Protein AF-0000000080310221 (afdb_homodimer)

Secondary structure (DSSP, 8-state):
----TT-PPPEEEEEETTEEEEEEEEEE--TT---HHHHHHHHHHHHHSSSEEEEE-TTS-EEEEEEEESTT--HHHHHHHHHHHHHHHHHHHHHHHHHH-/----TT----EEEEEETTEEEEEEEEEE--TT---HHHHHHHHHHHHHSSSEEEEE-TTS-EEEEEEEESTT--HHHHHHHHHHHHHHHHHHHHHHHHHH-

Organism: NCBI:txid927083

Solvent-accessible surface area (backbone atoms only — not comparable to full-atom values): 11166 Å² total; per-residue (Å²): 127,75,69,50,92,85,48,77,78,48,72,49,73,46,76,59,90,65,29,40,38,41,29,31,64,68,64,42,86,46,69,50,69,71,52,53,69,55,40,50,50,44,24,41,49,25,59,75,38,79,54,36,37,52,20,28,49,97,61,36,21,33,30,40,36,36,52,40,63,48,89,60,58,48,72,67,58,50,50,50,52,52,51,50,49,52,50,51,50,55,53,52,50,51,52,53,54,61,71,74,104,127,78,72,50,90,85,48,80,80,48,75,49,72,46,77,59,92,64,28,41,36,41,28,30,65,68,62,41,87,45,69,48,69,72,52,52,70,54,39,51,50,44,26,39,49,25,57,74,38,80,54,36,38,51,19,30,49,98,62,36,21,35,31,39,36,35,51,40,63,48,90,60,59,48,70,67,59,50,51,50,52,52,51,50,50,52,51,52,49,55,53,52,51,50,53,54,55,60,72,75,103

Structure (mmCIF, N/CA/C/O backbone):
data_AF-0000000080310221-model_v1
#
loop_
_entity.id
_entity.type
_entity.pdbx_description
1 polymer 'Uncharacterized protein'
#
loop_
_atom_site.group_PDB
_atom_site.id
_atom_site.type_symbol
_atom_site.label_atom_id
_atom_site.label_alt_id
_atom_site.label_comp_id
_atom_site.label_asym_id
_atom_site.label_entity_id
_atom_site.label_seq_id
_atom_site.pdbx_PDB_ins_code
_atom_site.Cartn_x
_atom_site.Cartn_y
_atom_site.Cartn_z
_atom_site.occupancy
_atom_site.B_iso_or_equiv
_atom_site.auth_seq_id
_atom_site.auth_comp_id
_atom_site.auth_asym_id
_atom_site.auth_atom_id
_atom_site.pdbx_PDB_model_num
ATOM 1 N N . MET A 1 1 ? -25.922 -8.727 2.387 1 29.56 1 MET A N 1
ATOM 2 C CA . MET A 1 1 ? -25.391 -7.391 2.65 1 29.56 1 MET A CA 1
ATOM 3 C C . MET A 1 1 ? -24.969 -7.25 4.109 1 29.56 1 MET A C 1
ATOM 5 O O . MET A 1 1 ? -25.75 -7.543 5.016 1 29.56 1 MET A O 1
ATOM 9 N N . HIS A 1 2 ? -23.781 -7.703 4.484 1 39.38 2 HIS A N 1
ATOM 10 C CA . HIS A 1 2 ? -23.328 -7.809 5.867 1 39.38 2 HIS A CA 1
ATOM 11 C C . HIS A 1 2 ? -23.594 -6.523 6.637 1 39.38 2 HIS A C 1
ATOM 13 O O . HIS A 1 2 ? -23.047 -5.469 6.309 1 39.38 2 HIS A O 1
ATOM 19 N N . ASP A 1 3 ? -24.75 -6.312 7.102 1 39.47 3 ASP A N 1
ATOM 20 C CA . ASP A 1 3 ? -25.266 -5.176 7.852 1 39.47 3 ASP A CA 1
ATOM 21 C C . ASP A 1 3 ? -24.438 -4.918 9.102 1 39.47 3 ASP A C 1
ATOM 23 O O . ASP A 1 3 ? -24.875 -4.234 10.023 1 39.47 3 ASP A O 1
ATOM 27 N N . THR A 1 4 ? -23.109 -5.039 9.227 1 48.59 4 THR A N 1
ATOM 28 C CA . THR A 1 4 ? -22.484 -4.867 10.539 1 48.59 4 THR A CA 1
ATOM 29 C C . THR A 1 4 ? -22.75 -3.465 11.078 1 48.59 4 THR A C 1
ATOM 31 O O . THR A 1 4 ? -23 -2.533 10.305 1 48.59 4 THR A O 1
ATOM 34 N N . SER A 1 5 ? -23.391 -3.273 12.219 1 52.66 5 SER A N 1
ATOM 35 C CA . SER A 1 5 ? -23.531 -2 12.922 1 52.66 5 SER A CA 1
ATOM 36 C C . SER A 1 5 ? -22.375 -1.06 12.57 1 52.66 5 SER A C 1
ATOM 38 O O . SER A 1 5 ? -22.391 0.112 12.953 1 52.66 5 SER A O 1
ATOM 40 N N . GLU A 1 6 ? -21.328 -1.511 12.102 1 59.38 6 GLU A N 1
ATOM 41 C CA . GLU A 1 6 ? -20.156 -0.73 11.719 1 59.38 6 GLU A CA 1
ATOM 42 C C . GLU A 1 6 ? -20.391 0.029 10.422 1 59.38 6 GLU A C 1
ATOM 44 O O . GLU A 1 6 ? -19.594 0.88 10.031 1 59.38 6 GLU A O 1
ATOM 49 N N . GLY A 1 7 ? -21.625 0.038 10.039 1 67.62 7 GLY A N 1
ATOM 50 C CA . GLY A 1 7 ? -22.016 0.595 8.758 1 67.62 7 GLY A CA 1
ATOM 51 C C . GLY A 1 7 ? -21.672 -0.302 7.582 1 67.62 7 GLY A C 1
ATOM 52 O O . GLY A 1 7 ? -20.969 -1.308 7.746 1 67.62 7 GLY A O 1
ATOM 53 N N . GLU A 1 8 ? -22.188 -0.111 6.559 1 83.5 8 GLU A N 1
ATOM 54 C CA . GLU A 1 8 ? -22.031 -0.955 5.379 1 83.5 8 GLU A CA 1
ATOM 55 C C . GLU A 1 8 ? -20.641 -0.784 4.754 1 83.5 8 GLU A C 1
ATOM 57 O O . GLU A 1 8 ? -20.172 0.341 4.594 1 83.5 8 GLU A O 1
ATOM 62 N N . LEU A 1 9 ? -19.891 -1.932 4.785 1 88.62 9 LEU A N 1
ATOM 63 C CA . LEU A 1 9 ? -18.688 -1.958 3.971 1 88.62 9 LEU A CA 1
ATOM 64 C C . LEU A 1 9 ? -19 -2.441 2.559 1 88.62 9 LEU A C 1
ATOM 66 O O . LEU A 1 9 ? -19.641 -3.48 2.379 1 88.62 9 LEU A O 1
ATOM 70 N N . VAL A 1 10 ? -18.688 -1.588 1.626 1 93.5 10 VAL A N 1
ATOM 71 C CA . VAL A 1 10 ? -18.859 -1.983 0.231 1 93.5 10 VAL A CA 1
ATOM 72 C C . VAL A 1 10 ? -17.5 -2.309 -0.379 1 93.5 10 VAL A C 1
ATOM 74 O O . VAL A 1 10 ? -16.562 -1.51 -0.287 1 93.5 10 VAL A O 1
ATOM 77 N N . VAL A 1 11 ? -17.469 -3.537 -0.853 1 97.12 11 VAL A N 1
ATOM 78 C CA . VAL A 1 11 ? -16.25 -3.953 -1.547 1 97.12 11 VAL A CA 1
ATOM 79 C C . VAL A 1 11 ? -16.5 -3.975 -3.053 1 97.12 11 VAL A C 1
ATOM 81 O O . VAL A 1 11 ? -17.391 -4.676 -3.531 1 97.12 11 VAL A O 1
ATOM 84 N N . PHE A 1 12 ? -15.742 -3.209 -3.775 1 97.44 12 PHE A N 1
ATOM 85 C CA . PHE A 1 12 ? -15.773 -3.199 -5.234 1 97.44 12 PHE A CA 1
ATOM 86 C C . PHE A 1 12 ? -14.641 -4.047 -5.805 1 97.44 12 PHE A C 1
ATOM 88 O O . PHE A 1 12 ? -13.477 -3.867 -5.434 1 97.44 12 PHE A O 1
ATOM 95 N N . VAL A 1 13 ? -15.008 -5.047 -6.59 1 97.5 13 VAL A N 1
ATOM 96 C CA . VAL A 1 13 ? -14.016 -5.91 -7.227 1 97.5 13 VAL A CA 1
ATOM 97 C C . VAL A 1 13 ? -14.023 -5.684 -8.734 1 97.5 13 VAL A C 1
ATOM 99 O O . VAL A 1 13 ? -15.094 -5.664 -9.359 1 97.5 13 VAL A O 1
ATOM 102 N N . ARG A 1 14 ? -12.844 -5.516 -9.234 1 96.69 14 ARG A N 1
ATOM 103 C CA . ARG A 1 14 ? -12.758 -5.348 -10.68 1 96.69 14 ARG A CA 1
ATOM 104 C C . ARG A 1 14 ? -11.516 -6.035 -11.242 1 96.69 14 ARG A C 1
ATOM 106 O O . ARG A 1 14 ? -10.547 -6.273 -10.508 1 96.69 14 ARG A O 1
ATOM 113 N N . LEU A 1 15 ? -11.664 -6.426 -12.469 1 94.25 15 LEU A N 1
ATOM 114 C CA . LEU A 1 15 ? -10.516 -6.883 -13.25 1 94.25 15 LEU A CA 1
ATOM 115 C C . LEU A 1 15 ? -10.055 -5.805 -14.227 1 94.25 15 LEU A C 1
ATOM 117 O O . LEU A 1 15 ? -10.867 -5.258 -14.977 1 94.25 15 LEU A O 1
ATOM 121 N N . ASP A 1 16 ? -8.789 -5.414 -14.047 1 93.44 16 ASP A N 1
ATOM 122 C CA . ASP A 1 16 ? -8.188 -4.438 -14.953 1 93.44 16 ASP A CA 1
ATOM 123 C C . ASP A 1 16 ? -6.922 -4.996 -15.594 1 93.44 16 ASP A C 1
ATOM 125 O O . ASP A 1 16 ? -5.836 -4.898 -15.016 1 93.44 16 ASP A O 1
ATOM 129 N N . GLN A 1 17 ? -7.062 -5.477 -16.875 1 90.88 17 GLN A N 1
ATOM 130 C CA . GLN A 1 17 ? -5.961 -6.129 -17.578 1 90.88 17 GLN A CA 1
ATOM 131 C C . GLN A 1 17 ? -5.406 -7.293 -16.75 1 90.88 17 GLN A C 1
ATOM 133 O O . GLN A 1 17 ? -6.121 -8.25 -16.469 1 90.88 17 GLN A O 1
ATOM 138 N N . ASN A 1 18 ? -4.23 -7.289 -16.219 1 90.62 18 ASN A N 1
ATOM 139 C CA . ASN A 1 18 ? -3.598 -8.414 -15.539 1 90.62 18 ASN A CA 1
ATOM 140 C C . ASN A 1 18 ? -3.654 -8.25 -14.023 1 90.62 18 ASN A C 1
ATOM 142 O O . ASN A 1 18 ? -2.795 -8.766 -13.305 1 90.62 18 ASN A O 1
ATOM 146 N N . TRP A 1 19 ? -4.73 -7.516 -13.625 1 94.56 19 TRP A N 1
ATOM 147 C CA . TRP A 1 19 ? -4.844 -7.285 -12.188 1 94.56 19 TRP A CA 1
ATOM 148 C C . TRP A 1 19 ? -6.27 -7.531 -11.711 1 94.56 19 TRP A C 1
ATOM 150 O O . TRP A 1 19 ? -7.23 -7.137 -12.375 1 94.56 19 TRP A O 1
ATOM 160 N N . LEU A 1 20 ? -6.414 -8.258 -10.586 1 96.62 20 LEU A N 1
ATOM 161 C CA . LEU A 1 20 ? -7.637 -8.25 -9.781 1 96.62 20 LEU A CA 1
ATOM 162 C C . LEU A 1 20 ? -7.535 -7.25 -8.641 1 96.62 20 LEU A C 1
ATOM 164 O O . LEU A 1 20 ? -6.633 -7.344 -7.801 1 96.62 20 LEU A O 1
ATOM 168 N N . ILE A 1 21 ? -8.438 -6.25 -8.656 1 97.94 21 ILE A N 1
ATOM 169 C CA . ILE A 1 21 ? -8.391 -5.195 -7.645 1 97.94 21 ILE A CA 1
ATOM 170 C C . ILE A 1 21 ? -9.648 -5.246 -6.789 1 97.94 21 ILE A C 1
ATOM 172 O O . ILE A 1 21 ? -10.766 -5.316 -7.316 1 97.94 21 ILE A O 1
ATOM 176 N N . ALA A 1 22 ? -9.586 -5.391 -5.527 1 98.19 22 ALA A N 1
ATOM 177 C CA . ALA A 1 22 ? -10.68 -5.285 -4.57 1 98.19 22 ALA A CA 1
ATOM 178 C C . ALA A 1 22 ? -10.477 -4.102 -3.633 1 98.19 22 ALA A C 1
ATOM 180 O O . ALA A 1 22 ? -9.406 -3.941 -3.045 1 98.19 22 ALA A O 1
ATOM 181 N N . SER A 1 23 ? -11.484 -3.23 -3.518 1 98.38 23 SER A N 1
ATOM 182 C CA . SER A 1 23 ? -11.344 -2.016 -2.723 1 98.38 23 SER A CA 1
ATOM 183 C C . SER A 1 23 ? -12.586 -1.762 -1.877 1 98.38 23 SER A C 1
ATOM 185 O O . SER A 1 23 ? -13.711 -1.99 -2.332 1 98.38 23 SER A O 1
ATOM 187 N N . VAL A 1 24 ? -12.422 -1.431 -0.646 1 97.94 24 VAL A N 1
ATOM 188 C CA . VAL A 1 24 ? -13.461 -0.785 0.149 1 97.94 24 VAL A CA 1
ATOM 189 C C . VAL A 1 24 ? -13.508 0.706 -0.175 1 97.94 24 VAL A C 1
ATOM 191 O O . VAL A 1 24 ? -12.555 1.439 0.104 1 97.94 24 VAL A O 1
ATOM 194 N N . VAL A 1 25 ? -14.594 1.173 -0.812 1 96.19 25 VAL A N 1
ATOM 195 C CA . VAL A 1 25 ? -14.648 2.545 -1.306 1 96.19 25 VAL A CA 1
ATOM 196 C C . VAL A 1 25 ? -16.047 3.125 -1.07 1 96.19 25 VAL A C 1
ATOM 198 O O . VAL A 1 25 ? -17.031 2.598 -1.577 1 96.19 25 VAL A O 1
ATOM 201 N 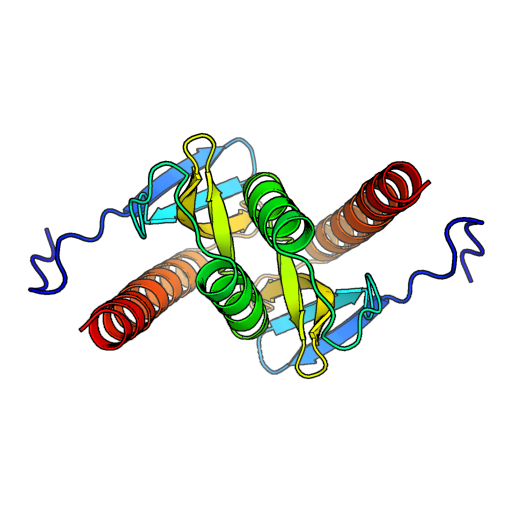N . PRO A 1 26 ? -16.219 4.234 -0.407 1 96.19 26 PRO A N 1
ATOM 202 C CA . PRO A 1 26 ? -15.148 4.777 0.422 1 96.19 26 PRO A CA 1
ATOM 203 C C . PRO A 1 26 ? -14.93 3.975 1.702 1 96.19 26 PRO A C 1
ATOM 205 O O . PRO A 1 26 ? -15.883 3.471 2.293 1 96.19 26 PRO A O 1
ATOM 208 N N . PHE A 1 27 ? -13.688 3.807 2.148 1 97.94 27 PHE A N 1
ATOM 209 C CA . PHE A 1 27 ? -13.406 3.35 3.506 1 97.94 27 PHE A CA 1
ATOM 210 C C . PHE A 1 27 ? -13.797 4.414 4.523 1 97.94 27 PHE A C 1
ATOM 212 O O . PHE A 1 27 ? -14.367 4.102 5.566 1 97.94 27 PHE A O 1
ATOM 219 N N . LEU A 1 28 ? -13.367 5.605 4.25 1 96.38 28 LEU A N 1
ATOM 220 C CA . LEU A 1 28 ? -13.734 6.789 5.02 1 96.38 28 LEU A CA 1
ATOM 221 C C . LEU A 1 28 ? -13.992 7.977 4.102 1 96.38 28 LEU A C 1
ATOM 223 O O . LEU A 1 28 ? -13.141 8.344 3.293 1 96.38 28 LEU A O 1
ATOM 227 N N . ARG A 1 29 ? -15.188 8.57 4.203 1 95.69 29 ARG A N 1
ATOM 228 C CA . ARG A 1 29 ? -15.555 9.727 3.393 1 95.69 29 ARG A CA 1
ATOM 229 C C . ARG A 1 29 ? -15.102 11.023 4.055 1 95.69 29 ARG A C 1
ATOM 231 O O . ARG A 1 29 ? -15.617 11.406 5.109 1 95.69 29 ARG A O 1
ATOM 238 N N . THR A 1 30 ? -14.102 11.641 3.488 1 96.62 30 THR A N 1
ATOM 239 C CA . THR A 1 30 ? -13.609 12.906 4.008 1 96.62 30 THR A CA 1
ATOM 240 C C . THR A 1 30 ? -13.781 14.016 2.973 1 96.62 30 THR A C 1
ATOM 242 O O . THR A 1 30 ? -13.711 15.203 3.309 1 96.62 30 THR A O 1
ATOM 245 N N . ARG A 1 31 ? -13.875 13.672 1.717 1 96.81 31 ARG A N 1
ATOM 246 C CA . ARG A 1 31 ? -13.969 14.602 0.597 1 96.81 31 ARG A CA 1
ATOM 247 C C . ARG A 1 31 ? -12.766 15.539 0.564 1 96.81 31 ARG A C 1
ATOM 249 O O . ARG A 1 31 ? -12.922 16.75 0.358 1 96.81 31 ARG A O 1
ATOM 256 N N . GLY A 1 32 ? -11.664 14.906 0.901 1 96.75 32 GLY A N 1
ATOM 257 C CA . GLY A 1 32 ? -10.43 15.672 0.821 1 96.75 32 GLY A CA 1
ATOM 258 C C . GLY A 1 32 ? -10.094 16.391 2.109 1 96.75 32 GLY A C 1
ATOM 259 O O . GLY A 1 32 ? -8.984 16.906 2.266 1 96.75 32 GLY A O 1
ATOM 260 N N . ASP A 1 33 ? -10.961 16.484 3.062 1 97.31 33 ASP A N 1
ATOM 261 C CA . ASP A 1 33 ? -10.688 17.109 4.359 1 97.31 33 ASP A CA 1
ATOM 262 C C . ASP A 1 33 ? -9.953 16.141 5.281 1 97.31 33 ASP A C 1
ATOM 264 O O . ASP A 1 33 ? -10.516 15.656 6.266 1 97.31 33 ASP A O 1
ATOM 268 N N . ASN A 1 34 ? -8.695 15.906 4.961 1 97.31 34 ASN A N 1
ATOM 269 C CA . ASN A 1 34 ? -7.844 14.984 5.707 1 97.31 34 ASN A CA 1
ATOM 270 C C . ASN A 1 34 ? -6.934 15.727 6.684 1 97.31 34 ASN A C 1
ATOM 272 O O . ASN A 1 34 ? -6.367 16.766 6.348 1 97.31 34 ASN A O 1
ATOM 276 N N . SER A 1 35 ? -6.816 15.25 7.898 1 97.44 35 SER A N 1
ATOM 277 C CA . SER A 1 35 ? -5.848 15.812 8.836 1 97.44 35 SER A CA 1
ATOM 278 C C . SER A 1 35 ? -4.48 15.156 8.672 1 97.44 35 SER A C 1
ATOM 280 O O . SER A 1 35 ? -4.363 14.078 8.094 1 97.44 35 SER A O 1
ATOM 282 N N . PHE A 1 36 ? -3.439 15.82 9.125 1 98 36 PHE A N 1
ATOM 283 C CA . PHE A 1 36 ? -2.104 15.242 9.148 1 98 36 PHE A CA 1
ATOM 284 C C . PHE A 1 36 ? -2.08 13.969 9.992 1 98 36 PHE A C 1
ATOM 286 O O . PHE A 1 36 ? -1.471 12.969 9.602 1 98 36 PHE A O 1
ATOM 293 N N . GLU A 1 37 ? -2.771 14.016 11.117 1 97.06 37 GLU A N 1
ATOM 294 C CA . GLU A 1 37 ? -2.803 12.883 12.039 1 97.06 37 GLU A CA 1
ATOM 295 C C . GLU A 1 37 ? -3.389 11.648 11.367 1 97.06 37 GLU A C 1
ATOM 297 O O . GLU A 1 37 ? -2.865 10.539 11.523 1 97.06 37 GLU A O 1
ATOM 302 N N . LEU A 1 38 ? -4.438 11.789 10.617 1 97.88 38 LEU A N 1
ATOM 303 C CA . LEU A 1 38 ? -5.035 10.68 9.883 1 97.88 38 LEU A CA 1
ATOM 304 C C . LEU A 1 38 ? -4.07 10.133 8.844 1 97.88 38 LEU A C 1
ATOM 306 O O . LEU A 1 38 ? -3.842 8.922 8.773 1 97.88 38 LEU A O 1
ATOM 310 N N . SER A 1 39 ? -3.551 11.039 8.031 1 98.69 39 SER A N 1
ATOM 311 C CA . SER A 1 39 ? -2.65 10.625 6.957 1 98.69 39 SER A CA 1
ATOM 312 C C . SER A 1 39 ? -1.448 9.867 7.512 1 98.69 39 SER A C 1
ATOM 314 O O . SER A 1 39 ? -1.048 8.844 6.957 1 98.69 39 SER A O 1
ATOM 316 N N . ARG A 1 40 ? -0.91 10.422 8.562 1 98.19 40 ARG A N 1
ATOM 317 C CA . ARG A 1 40 ? 0.21 9.75 9.211 1 98.19 40 ARG A CA 1
ATOM 318 C C . ARG A 1 40 ? -0.195 8.367 9.719 1 98.19 40 ARG A C 1
ATOM 320 O O . ARG A 1 40 ? 0.558 7.402 9.57 1 98.19 40 ARG A O 1
ATOM 327 N N . TRP A 1 41 ? -1.344 8.242 10.367 1 98.31 41 TRP A N 1
ATOM 328 C CA . TRP A 1 41 ? -1.843 6.969 10.867 1 98.31 41 TRP A CA 1
ATOM 329 C C . TRP A 1 41 ? -2.029 5.969 9.734 1 98.31 41 TRP A C 1
ATOM 331 O O . TRP A 1 41 ? -1.612 4.816 9.844 1 98.31 41 TRP A O 1
ATOM 341 N N . LEU A 1 42 ? -2.619 6.383 8.625 1 98.69 42 LEU A N 1
ATOM 342 C CA . LEU A 1 42 ? -2.84 5.516 7.473 1 98.69 42 LEU A CA 1
ATOM 343 C C . LEU A 1 42 ? -1.521 4.941 6.961 1 98.69 42 LEU A C 1
ATOM 345 O O . LEU A 1 42 ? -1.432 3.748 6.664 1 98.69 42 LEU A O 1
ATOM 349 N N . LEU A 1 43 ? -0.482 5.785 6.859 1 98.75 43 LEU A N 1
ATOM 350 C CA . LEU A 1 43 ? 0.813 5.355 6.34 1 98.75 43 LEU A CA 1
ATOM 351 C C . LEU A 1 43 ? 1.504 4.41 7.316 1 98.75 43 LEU A C 1
ATOM 353 O O . LEU A 1 43 ? 2.219 3.496 6.902 1 98.75 43 LEU A O 1
ATOM 357 N N . ARG A 1 44 ? 1.295 4.602 8.617 1 98.38 44 ARG A N 1
ATOM 358 C CA . ARG A 1 44 ? 1.829 3.67 9.602 1 98.38 44 ARG A CA 1
ATOM 359 C C . ARG A 1 44 ? 1.153 2.309 9.5 1 98.38 44 ARG A C 1
ATOM 361 O O . ARG A 1 44 ? 1.816 1.271 9.578 1 98.38 44 ARG A O 1
ATOM 368 N N . MET A 1 45 ? -0.132 2.314 9.305 1 98.06 45 MET A N 1
ATOM 369 C CA . MET A 1 45 ? -0.85 1.051 9.164 1 98.06 45 MET A CA 1
ATOM 370 C C . MET A 1 45 ? -0.408 0.311 7.902 1 98.06 45 MET A C 1
ATOM 372 O O . MET A 1 45 ? -0.38 -0.921 7.879 1 98.06 45 MET A O 1
ATOM 376 N N . ASN A 1 46 ? -0.133 1.126 6.828 1 98.69 46 ASN A N 1
ATOM 377 C CA . ASN A 1 46 ? 0.327 0.494 5.594 1 98.69 46 ASN A CA 1
ATOM 378 C C . ASN A 1 46 ? 1.563 -0.368 5.836 1 98.69 46 ASN A C 1
ATOM 380 O O . ASN A 1 46 ? 1.759 -1.381 5.16 1 98.69 46 ASN A O 1
ATOM 384 N N . ARG A 1 47 ? 2.391 0.002 6.719 1 97 47 ARG A N 1
ATOM 385 C CA . ARG A 1 47 ? 3.594 -0.755 7.047 1 97 47 ARG A CA 1
ATOM 386 C C . ARG A 1 47 ? 3.238 -2.125 7.617 1 97 47 ARG A C 1
ATOM 388 O O . ARG A 1 47 ? 3.934 -3.109 7.355 1 97 47 ARG A O 1
ATOM 395 N N . ASP A 1 48 ? 2.16 -2.207 8.289 1 95.69 48 ASP A N 1
ATOM 396 C CA . ASP A 1 48 ? 1.859 -3.389 9.094 1 95.69 48 ASP A CA 1
ATOM 397 C C . ASP A 1 48 ? 0.897 -4.32 8.359 1 95.69 48 ASP A C 1
ATOM 399 O O . ASP A 1 48 ? 0.604 -5.418 8.836 1 95.69 48 ASP A O 1
ATOM 403 N N . MET A 1 49 ? 0.364 -3.953 7.277 1 97 49 MET A N 1
ATOM 404 C CA . MET A 1 49 ? -0.562 -4.773 6.504 1 97 49 MET A CA 1
ATOM 405 C C . MET A 1 49 ? 0.13 -5.371 5.285 1 97 49 MET A C 1
ATOM 407 O O . MET A 1 49 ? 0.791 -4.66 4.527 1 97 49 MET A O 1
ATOM 411 N N . TYR A 1 50 ? -0.04 -6.656 5.105 1 95.19 50 TYR A N 1
ATOM 412 C CA . TYR A 1 50 ? 0.5 -7.301 3.912 1 95.19 50 TYR A CA 1
ATOM 413 C C . TYR A 1 50 ? -0.489 -7.219 2.754 1 95.19 50 TYR A C 1
ATOM 415 O O . TYR A 1 50 ? -1.668 -7.543 2.912 1 95.19 50 TYR A O 1
ATOM 423 N N . GLN A 1 51 ? -0.012 -6.758 1.638 1 95.38 51 GLN A N 1
ATOM 424 C CA . GLN A 1 51 ? -0.723 -6.77 0.363 1 95.38 51 GLN A CA 1
ATOM 425 C C . GLN A 1 51 ? -1.801 -5.691 0.323 1 95.38 51 GLN A C 1
ATOM 427 O O . GLN A 1 51 ? -2.137 -5.184 -0.748 1 95.38 51 GLN A O 1
ATOM 432 N N . THR A 1 52 ? -2.316 -5.332 1.506 1 98.12 52 THR A N 1
ATOM 433 C CA . THR A 1 52 ? -3.375 -4.332 1.62 1 98.12 52 THR A CA 1
ATOM 434 C C . THR A 1 52 ? -2.789 -2.957 1.921 1 98.12 52 THR A C 1
ATOM 436 O O . THR A 1 52 ? -1.785 -2.844 2.627 1 98.12 52 THR A O 1
ATOM 439 N N . LYS A 1 53 ? -3.416 -1.893 1.335 1 98.75 53 LYS A N 1
ATOM 440 C CA . LYS A 1 53 ? -2.869 -0.567 1.609 1 98.75 53 LYS A CA 1
ATOM 441 C C . LYS A 1 53 ? -3.969 0.49 1.627 1 98.75 53 LYS A C 1
ATOM 443 O O . LYS A 1 53 ? -4.922 0.414 0.849 1 98.75 53 LYS A O 1
ATOM 448 N N . PHE A 1 54 ? -3.787 1.407 2.447 1 98.88 54 PHE A N 1
ATOM 449 C CA . PHE A 1 54 ? -4.574 2.635 2.424 1 98.88 54 PHE A CA 1
ATOM 450 C C . PHE A 1 54 ? -4.059 3.586 1.349 1 98.88 54 PHE A C 1
ATOM 452 O O . PHE A 1 54 ? -2.852 3.664 1.108 1 98.88 54 PHE A O 1
ATOM 459 N N . ALA A 1 55 ? -4.918 4.363 0.753 1 98.88 55 ALA A N 1
ATOM 460 C CA . ALA A 1 55 ? -4.625 5.426 -0.205 1 98.88 55 ALA A CA 1
ATOM 461 C C . ALA A 1 55 ? -5.707 6.504 -0.178 1 98.88 55 ALA A C 1
ATOM 463 O O . ALA A 1 55 ? -6.746 6.332 0.464 1 98.88 55 ALA A O 1
ATOM 464 N N . TYR A 1 56 ? -5.434 7.629 -0.715 1 98.69 56 TYR A N 1
ATOM 465 C CA . TYR A 1 56 ? -6.449 8.625 -1.047 1 98.69 56 TYR A CA 1
ATOM 466 C C . TYR A 1 56 ? -6.887 8.492 -2.5 1 98.69 56 TYR A C 1
ATOM 468 O O . TYR A 1 56 ? -6.051 8.367 -3.398 1 98.69 56 TYR A O 1
ATOM 476 N N . ASP A 1 57 ? -8.219 8.508 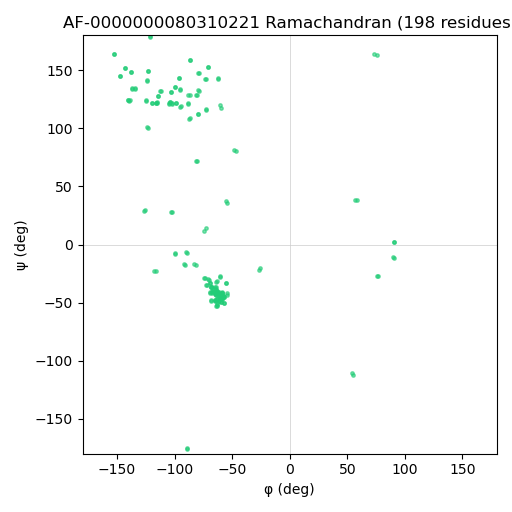-2.76 1 97.81 57 ASP A N 1
ATOM 477 C CA . ASP A 1 57 ? -8.68 8.484 -4.145 1 97.81 57 ASP A CA 1
ATOM 478 C C . ASP A 1 57 ? -8.805 9.898 -4.711 1 97.81 57 ASP A C 1
ATOM 480 O O . ASP A 1 57 ? -8.32 10.859 -4.105 1 97.81 57 ASP A O 1
ATOM 484 N N . GLU A 1 58 ? -9.297 10.031 -5.922 1 96.5 58 GLU A N 1
ATOM 485 C CA . GLU A 1 58 ? -9.328 11.289 -6.652 1 96.5 58 GLU A CA 1
ATOM 486 C C . GLU A 1 58 ? -10.141 12.344 -5.906 1 96.5 58 GLU A C 1
ATOM 488 O O . GLU A 1 58 ? -9.867 13.539 -6.016 1 96.5 58 GLU A O 1
ATOM 493 N N . ASP A 1 59 ? -11.125 11.922 -5.102 1 96.88 59 ASP A N 1
ATOM 494 C CA . ASP A 1 59 ? -11.977 12.836 -4.355 1 96.88 59 ASP A CA 1
ATOM 495 C C . ASP A 1 59 ? -11.391 13.148 -2.982 1 96.88 59 ASP A C 1
ATOM 497 O O . ASP A 1 59 ? -11.914 14 -2.256 1 96.88 59 ASP A O 1
ATOM 501 N N . GLY A 1 60 ? -10.305 12.445 -2.646 1 97.75 60 GLY A N 1
ATOM 502 C CA . GLY A 1 60 ? -9.648 12.641 -1.36 1 97.75 60 GLY A CA 1
ATOM 503 C C . GLY A 1 60 ? -10.188 11.727 -0.275 1 97.75 60 GLY A C 1
ATOM 504 O O . GLY A 1 60 ? -9.781 11.828 0.884 1 97.75 60 GLY A O 1
ATOM 505 N N . ASP A 1 61 ? -11.133 10.867 -0.662 1 98.12 61 ASP A N 1
ATOM 506 C CA . ASP A 1 61 ? -11.609 9.867 0.291 1 98.12 61 ASP A CA 1
ATOM 507 C C . ASP A 1 61 ? -10.547 8.805 0.549 1 98.12 61 ASP A C 1
ATOM 509 O O . ASP A 1 61 ? -9.688 8.562 -0.302 1 98.12 61 ASP A O 1
ATOM 513 N N . VAL A 1 62 ? -10.625 8.219 1.77 1 98.56 62 VAL A N 1
ATOM 514 C CA . VAL A 1 62 ? -9.758 7.086 2.08 1 98.56 62 VAL A CA 1
ATOM 515 C C . VAL A 1 62 ? -10.312 5.812 1.45 1 98.56 62 VAL A C 1
ATOM 517 O O . VAL A 1 62 ? -11.508 5.535 1.55 1 98.56 62 VAL A O 1
ATOM 520 N N . VAL A 1 63 ? -9.414 5.098 0.789 1 98.62 63 VAL A N 1
ATOM 521 C CA . VAL A 1 63 ? -9.773 3.781 0.267 1 98.62 63 VAL A CA 1
ATOM 522 C C . VAL A 1 63 ? -8.82 2.729 0.831 1 98.62 63 VAL A C 1
ATOM 524 O O . VAL A 1 63 ? -7.707 3.047 1.244 1 98.62 63 VAL A O 1
ATOM 527 N N . LEU A 1 64 ? -9.273 1.544 1.004 1 98.81 64 LEU A N 1
ATOM 528 C CA . LEU A 1 64 ? -8.5 0.362 1.359 1 98.81 64 LEU A CA 1
ATOM 529 C C . LEU A 1 64 ? -8.539 -0.67 0.238 1 98.81 64 LEU A C 1
ATOM 531 O O . LEU A 1 64 ? -9.609 -1.088 -0.193 1 98.81 64 LEU A O 1
ATOM 535 N N . THR A 1 65 ? -7.301 -1.028 -0.262 1 98.62 65 THR A N 1
ATOM 536 C CA . THR A 1 65 ? -7.293 -1.793 -1.505 1 98.62 65 THR A CA 1
ATOM 537 C C . THR A 1 65 ? -6.27 -2.92 -1.439 1 98.62 65 THR A C 1
ATOM 539 O O . THR A 1 65 ? -5.293 -2.836 -0.691 1 98.62 65 THR A O 1
ATOM 542 N N . VAL A 1 66 ? -6.555 -3.998 -2.117 1 98.25 66 VAL A N 1
ATOM 543 C CA . VAL A 1 66 ? -5.598 -5.051 -2.436 1 98.25 66 VAL A CA 1
ATOM 544 C C . VAL A 1 66 ? -5.555 -5.273 -3.945 1 98.25 66 VAL A C 1
ATOM 546 O O . VAL A 1 66 ? -6.582 -5.188 -4.621 1 98.25 66 VAL A O 1
ATOM 549 N N . GLU A 1 67 ? -4.398 -5.508 -4.508 1 96.88 67 GLU A N 1
ATOM 550 C CA . GLU A 1 67 ? -4.164 -5.762 -5.926 1 96.88 67 GLU A CA 1
ATOM 551 C C . GLU A 1 67 ? -3.43 -7.082 -6.137 1 96.88 67 GLU A C 1
ATOM 553 O O . GLU A 1 67 ? -2.363 -7.305 -5.559 1 96.88 67 GLU A O 1
ATOM 558 N N . LEU A 1 68 ? -4.012 -7.914 -6.902 1 95.5 68 LEU A N 1
ATOM 559 C CA . LEU A 1 68 ? -3.465 -9.25 -7.129 1 95.5 68 LEU A CA 1
ATOM 560 C C . LEU A 1 68 ? -3.148 -9.461 -8.609 1 95.5 68 LEU A C 1
ATOM 562 O O . LEU A 1 68 ? -4.027 -9.32 -9.461 1 95.5 68 LEU A O 1
ATOM 566 N N . PRO A 1 69 ? -1.853 -9.781 -8.898 1 93.12 69 PRO A N 1
ATOM 567 C CA . PRO A 1 69 ? -1.596 -10.18 -10.289 1 93.12 69 PRO A CA 1
ATOM 568 C C . PRO A 1 69 ? -2.352 -11.445 -10.68 1 93.12 69 PRO A C 1
ATOM 570 O O . PRO A 1 69 ? -2.453 -12.383 -9.891 1 93.12 69 PRO A O 1
ATOM 573 N N . THR A 1 70 ? -2.83 -11.477 -11.945 1 90.62 70 THR A N 1
ATOM 574 C CA . THR A 1 70 ? -3.746 -12.547 -12.336 1 90.62 70 THR A CA 1
ATOM 575 C C . THR A 1 70 ? -2.98 -13.734 -12.906 1 90.62 70 THR A C 1
ATOM 577 O O . THR A 1 70 ? -3.535 -14.82 -13.055 1 90.62 70 THR A O 1
ATOM 580 N N . GLU A 1 71 ? -1.795 -13.578 -13.297 1 85.38 71 GLU A N 1
ATOM 581 C CA . GLU A 1 71 ? -1.044 -14.602 -14.016 1 85.38 71 GLU A CA 1
ATOM 582 C C . GLU A 1 71 ? -1.033 -15.914 -13.242 1 85.38 71 GLU A C 1
ATOM 584 O O . GLU A 1 71 ? -1.223 -16.984 -13.828 1 85.38 71 GLU A O 1
ATOM 589 N N . SER A 1 72 ? -0.828 -15.953 -11.922 1 80.06 72 SER A N 1
ATOM 590 C CA . SER A 1 72 ? -0.753 -17.188 -11.141 1 80.06 72 SER A CA 1
ATOM 591 C C . SER A 1 72 ? -1.747 -17.156 -9.984 1 80.06 72 SER A C 1
ATOM 593 O O . SER A 1 72 ? -1.542 -17.828 -8.969 1 80.06 72 SER A O 1
ATOM 595 N N . LEU A 1 73 ? -2.715 -16.516 -10.195 1 87.19 73 LEU A N 1
ATOM 596 C CA . LEU A 1 73 ? -3.713 -16.297 -9.148 1 87.19 73 LEU A CA 1
ATOM 597 C C . LEU A 1 73 ? -4.645 -17.5 -9.031 1 87.19 73 LEU A C 1
ATOM 599 O O . LEU A 1 73 ? -5.141 -18.016 -10.039 1 87.19 73 LEU A O 1
ATOM 603 N N . ASP A 1 74 ? -4.832 -18.031 -7.828 1 89.31 74 ASP A N 1
ATOM 604 C CA . ASP A 1 74 ? -5.773 -19.125 -7.609 1 89.31 74 ASP A CA 1
ATOM 605 C C . ASP A 1 74 ? -6.844 -18.734 -6.594 1 89.31 74 ASP A C 1
ATOM 607 O O . ASP A 1 74 ? -6.797 -17.656 -6.023 1 89.31 74 ASP A O 1
ATOM 611 N N . ALA A 1 75 ? -7.762 -19.672 -6.34 1 91.5 75 ALA A N 1
ATOM 612 C CA . ALA A 1 75 ? -8.93 -19.391 -5.512 1 91.5 75 ALA A CA 1
ATOM 613 C C . ALA A 1 75 ? -8.531 -19.141 -4.059 1 91.5 75 ALA A C 1
ATOM 615 O O . ALA A 1 75 ? -9.141 -18.328 -3.365 1 91.5 75 ALA A O 1
ATOM 616 N N . SER A 1 76 ? -7.539 -19.844 -3.564 1 93.06 76 SER A N 1
ATOM 617 C CA . SER A 1 76 ? -7.105 -19.703 -2.18 1 93.06 76 SER A CA 1
ATOM 618 C C . SER A 1 76 ? -6.484 -18.328 -1.94 1 93.06 76 SER A C 1
ATOM 620 O O . SER A 1 76 ? -6.707 -17.703 -0.895 1 93.06 76 SER A O 1
ATOM 622 N N . GLU A 1 77 ? -5.695 -17.875 -2.932 1 92.31 77 GLU A N 1
ATOM 623 C CA . GLU A 1 77 ? -5.078 -16.547 -2.846 1 92.31 77 GLU A CA 1
ATOM 624 C C . GLU A 1 77 ? -6.137 -15.445 -2.818 1 92.31 77 GLU A C 1
ATOM 626 O O . GLU A 1 77 ? -6.031 -14.5 -2.041 1 92.31 77 GLU A O 1
ATOM 631 N N . ILE A 1 78 ? -7.156 -15.617 -3.646 1 94.12 78 ILE A N 1
ATOM 632 C CA . ILE A 1 78 ? -8.242 -14.648 -3.713 1 94.12 78 ILE A CA 1
ATOM 633 C C . ILE A 1 78 ? -9 -14.625 -2.385 1 94.12 78 ILE A C 1
ATOM 635 O O . ILE A 1 78 ? -9.234 -13.555 -1.814 1 94.12 78 ILE A O 1
ATOM 639 N N . ARG A 1 79 ? -9.328 -15.75 -1.918 1 95.25 79 ARG A N 1
ATOM 640 C CA . ARG A 1 79 ? -10.07 -15.867 -0.665 1 95.25 79 ARG A CA 1
ATOM 641 C C . ARG A 1 79 ? -9.305 -15.219 0.484 1 95.25 79 ARG A C 1
ATOM 643 O O . ARG A 1 79 ? -9.875 -14.445 1.258 1 95.25 79 ARG A O 1
ATOM 650 N N . THR A 1 80 ? -7.969 -15.562 0.535 1 95.12 80 THR A N 1
ATOM 651 C CA . THR A 1 80 ? -7.141 -15.039 1.614 1 95.12 80 THR A CA 1
ATOM 652 C C . THR A 1 80 ? -7.035 -13.523 1.529 1 95.12 80 THR A C 1
ATOM 654 O O . THR A 1 80 ? -7.191 -12.828 2.535 1 95.12 80 THR A O 1
ATOM 657 N N . ALA A 1 81 ? -6.836 -13.023 0.345 1 95.81 81 ALA A N 1
ATOM 658 C CA . ALA A 1 81 ? -6.684 -11.586 0.15 1 95.81 81 ALA A CA 1
ATOM 659 C C . ALA A 1 81 ? -7.973 -10.844 0.497 1 95.81 81 ALA A C 1
ATOM 661 O O . ALA A 1 81 ? -7.941 -9.797 1.147 1 95.81 81 ALA A O 1
ATOM 662 N N . LEU A 1 82 ? -9.148 -11.406 0.077 1 96.75 82 LEU A N 1
ATOM 663 C CA . LEU A 1 82 ? -10.438 -10.766 0.35 1 96.75 82 LEU A CA 1
ATOM 664 C C . LEU A 1 82 ? -10.766 -10.828 1.837 1 96.75 82 LEU A C 1
ATOM 666 O O . LEU A 1 82 ? -11.266 -9.852 2.406 1 96.75 82 LEU A O 1
ATOM 670 N N . SER A 1 83 ? -10.5 -11.93 2.436 1 97.5 83 SER A N 1
ATOM 671 C CA . SER A 1 83 ? -10.734 -12.078 3.867 1 97.5 83 SER A CA 1
ATOM 672 C C . SER A 1 83 ? -9.891 -11.086 4.668 1 97.5 83 SER A C 1
ATOM 674 O O . SER A 1 83 ? -10.391 -10.438 5.582 1 97.5 83 SER A O 1
ATOM 676 N N . ASP A 1 84 ? -8.578 -11.047 4.324 1 97.31 84 ASP A N 1
ATOM 677 C CA . ASP A 1 84 ? -7.684 -10.125 5.012 1 97.31 84 ASP A CA 1
ATOM 678 C C . ASP A 1 84 ? -8.117 -8.672 4.809 1 97.31 84 ASP A C 1
ATOM 680 O O . ASP A 1 84 ? -8.109 -7.879 5.75 1 97.31 84 ASP A O 1
ATOM 684 N N . LEU A 1 85 ? -8.539 -8.289 3.582 1 98.06 85 LEU A N 1
ATOM 685 C CA . LEU A 1 85 ? -9.047 -6.949 3.279 1 98.06 85 LEU A CA 1
ATOM 686 C C . LEU A 1 85 ? -10.227 -6.602 4.18 1 98.06 85 LEU A C 1
ATOM 688 O O . LEU A 1 85 ? -10.25 -5.527 4.785 1 98.06 85 LEU A O 1
ATOM 692 N N . LEU A 1 86 ? -11.227 -7.492 4.277 1 97.06 86 LEU A N 1
ATOM 693 C CA . LEU A 1 86 ? -12.414 -7.27 5.086 1 97.06 86 LEU A CA 1
ATOM 694 C C . LEU A 1 86 ? -12.062 -7.16 6.562 1 97.06 86 LEU A C 1
ATOM 696 O O . LEU A 1 86 ? -12.602 -6.305 7.273 1 97.06 86 LEU A O 1
ATOM 700 N N . GLN A 1 87 ? -11.164 -7.984 6.984 1 97.38 87 GLN A N 1
ATOM 701 C CA . GLN A 1 87 ? -10.75 -7.965 8.383 1 97.38 87 GLN A CA 1
ATOM 702 C C . GLN A 1 87 ? -10.07 -6.641 8.734 1 97.38 87 GLN A C 1
ATOM 704 O O . GLN A 1 87 ? -10.375 -6.039 9.766 1 97.38 87 GLN A O 1
ATOM 709 N N . HIS A 1 88 ? -9.086 -6.223 7.871 1 98.12 88 HIS A N 1
ATOM 710 C CA . HIS A 1 88 ? -8.445 -4.934 8.094 1 98.12 88 HIS A CA 1
ATOM 711 C C . HIS A 1 88 ? -9.461 -3.801 8.078 1 98.12 88 HIS A C 1
ATOM 713 O O . HIS A 1 88 ? -9.398 -2.889 8.906 1 98.12 88 HIS A O 1
ATOM 719 N N . ALA A 1 89 ? -10.438 -3.857 7.125 1 97.56 89 ALA A N 1
ATOM 720 C CA . ALA A 1 89 ? -11.453 -2.818 7.016 1 97.56 89 ALA A CA 1
ATOM 721 C C . ALA A 1 89 ? -12.266 -2.705 8.305 1 97.56 89 ALA A C 1
ATOM 723 O O . ALA A 1 89 ? -12.43 -1.609 8.844 1 97.56 89 ALA A O 1
ATOM 724 N N . ILE A 1 90 ? -12.742 -3.789 8.812 1 96.19 90 ILE A N 1
ATOM 725 C CA . ILE A 1 90 ? -13.562 -3.824 10.016 1 96.19 90 ILE A CA 1
ATOM 726 C C . ILE A 1 90 ? -12.75 -3.316 11.211 1 96.19 90 ILE A C 1
ATOM 728 O O . ILE A 1 90 ? -13.211 -2.447 11.953 1 96.19 90 ILE A O 1
ATOM 732 N N . ARG A 1 91 ? -11.586 -3.777 11.344 1 96.44 91 ARG A N 1
ATOM 733 C CA . ARG A 1 91 ? -10.734 -3.453 12.477 1 96.44 91 ARG A CA 1
ATOM 734 C C . ARG A 1 91 ? -10.391 -1.967 12.5 1 96.44 91 ARG A C 1
ATOM 736 O O . ARG A 1 91 ? -10.531 -1.306 13.531 1 96.44 91 ARG A O 1
ATOM 743 N N . HIS A 1 92 ? -9.891 -1.474 11.398 1 97.12 92 HIS A N 1
ATOM 744 C CA . HIS A 1 92 ? -9.398 -0.1 11.383 1 97.12 92 HIS A CA 1
ATOM 745 C C . HIS A 1 92 ? -10.555 0.897 11.383 1 97.12 92 HIS A C 1
ATOM 747 O O . HIS A 1 92 ? -10.43 1.997 11.93 1 97.12 92 HIS A O 1
ATOM 753 N N . ARG A 1 93 ? -11.742 0.562 10.836 1 94.44 93 ARG A N 1
ATOM 754 C CA . ARG A 1 93 ? -12.914 1.418 10.953 1 94.44 93 ARG A CA 1
ATOM 755 C C . ARG A 1 93 ? -13.344 1.556 12.406 1 94.44 93 ARG A C 1
ATOM 757 O O . ARG A 1 93 ? -13.719 2.643 12.852 1 94.44 93 ARG A O 1
ATOM 764 N N . ARG A 1 94 ? -13.305 0.497 13.086 1 93 94 ARG A N 1
ATOM 765 C CA . ARG A 1 94 ? -13.602 0.532 14.516 1 93 94 ARG A CA 1
ATOM 766 C C . ARG A 1 94 ? -12.625 1.44 15.258 1 93 94 ARG A C 1
ATOM 768 O O . ARG A 1 94 ? -13.039 2.244 16.094 1 93 94 ARG A O 1
ATOM 775 N N . THR A 1 95 ? -11.359 1.271 14.961 1 94.88 95 THR A N 1
ATOM 776 C CA . THR A 1 95 ? -10.32 2.078 15.586 1 94.88 95 THR A CA 1
ATOM 777 C C . THR A 1 95 ? -10.57 3.564 15.352 1 94.88 95 THR A C 1
ATOM 779 O O . THR A 1 95 ? -10.5 4.367 16.281 1 94.88 95 THR A O 1
ATOM 782 N N . LEU A 1 96 ? -10.906 3.945 14.102 1 92.56 96 LEU A N 1
ATOM 783 C CA . LEU A 1 96 ? -11.133 5.344 13.75 1 92.56 96 LEU A CA 1
ATOM 784 C C . LEU A 1 96 ? -12.406 5.871 14.414 1 92.56 96 LEU A C 1
ATOM 786 O O . LEU A 1 96 ? -12.453 7.031 14.828 1 92.56 96 LEU A O 1
ATOM 790 N N . ARG A 1 97 ? -13.438 5.086 14.547 1 88.56 97 ARG A N 1
ATOM 791 C CA . ARG A 1 97 ? -14.68 5.477 15.195 1 88.56 97 ARG A CA 1
ATOM 792 C C . ARG A 1 97 ? -14.453 5.762 16.688 1 88.56 97 ARG A C 1
ATOM 794 O O . ARG A 1 97 ? -15.047 6.688 17.234 1 88.56 97 ARG A O 1
ATOM 801 N N . GLU A 1 98 ? -13.633 4.988 17.25 1 89.31 98 GLU A N 1
ATOM 802 C CA . GLU A 1 98 ? -13.336 5.141 18.672 1 89.31 98 GLU A CA 1
ATOM 803 C C . GLU A 1 98 ? -12.477 6.379 18.938 1 89.31 98 GLU A C 1
ATOM 805 O O . GLU A 1 98 ? -12.578 7.004 19.984 1 89.31 98 GLU A O 1
ATOM 810 N N . ALA A 1 99 ? -11.555 6.699 17.984 1 85.62 99 ALA A N 1
ATOM 811 C CA . ALA A 1 99 ? -10.688 7.867 18.109 1 85.62 99 ALA A CA 1
ATOM 812 C C . ALA A 1 99 ? -11.477 9.164 17.938 1 85.62 99 ALA A C 1
ATOM 814 O O . ALA A 1 99 ? -11.094 10.203 18.469 1 85.62 99 ALA A O 1
ATOM 815 N N . SER A 1 100 ? -12.531 9.188 17.156 1 74 100 SER A N 1
ATOM 816 C CA . SER A 1 100 ? -13.352 10.367 16.891 1 74 100 SER A CA 1
ATOM 817 C C . SER A 1 100 ? -14.367 10.594 18.016 1 74 100 SER A C 1
ATOM 819 O O . SER A 1 100 ? -15 11.656 18.078 1 74 100 SER A O 1
ATOM 821 N N . ALA A 1 101 ? -14.617 9.578 18.812 1 69.44 101 ALA A N 1
ATOM 822 C CA . ALA A 1 101 ? -15.547 9.719 19.938 1 69.44 101 ALA A CA 1
ATOM 823 C C . ALA A 1 101 ? -14.867 10.375 21.141 1 69.44 101 ALA A C 1
ATOM 825 O O . ALA A 1 101 ? -15.438 11.266 21.766 1 69.44 101 ALA A O 1
ATOM 826 N N . MET B 1 1 ? 26.828 -2.41 -8.203 1 28.73 1 MET B N 1
ATOM 827 C CA . MET B 1 1 ? 26.234 -1.448 -7.277 1 28.73 1 MET B CA 1
ATOM 828 C C . MET B 1 1 ? 25.672 -0.248 -8.031 1 28.73 1 MET B C 1
ATOM 830 O O . MET B 1 1 ? 26.375 0.368 -8.836 1 28.73 1 MET B O 1
ATOM 834 N N . HIS B 1 2 ? 24.469 -0.329 -8.617 1 38.59 2 HIS B N 1
ATOM 835 C CA . HIS B 1 2 ? 23.891 0.649 -9.531 1 38.59 2 HIS B CA 1
ATOM 836 C C . HIS B 1 2 ? 24.047 2.068 -8.992 1 38.59 2 HIS B C 1
ATOM 838 O O . HIS B 1 2 ? 23.5 2.406 -7.949 1 38.59 2 HIS B O 1
ATOM 844 N N . ASP B 1 3 ? 25.156 2.686 -9.133 1 39.31 3 ASP B N 1
ATOM 845 C CA . ASP B 1 3 ? 25.594 4.012 -8.711 1 39.31 3 ASP B CA 1
ATOM 846 C C . ASP B 1 3 ? 24.641 5.094 -9.219 1 39.31 3 ASP B C 1
ATOM 848 O O . ASP B 1 3 ? 25.047 6.242 -9.414 1 39.31 3 ASP B O 1
ATOM 852 N N . THR B 1 4 ? 23.281 5.008 -9.359 1 47.94 4 THR B N 1
ATOM 853 C CA . THR B 1 4 ? 22.547 6.082 -10.016 1 47.94 4 THR B CA 1
ATOM 854 C C . THR B 1 4 ? 22.75 7.402 -9.281 1 47.94 4 THR B C 1
ATOM 856 O O . THR B 1 4 ? 23.016 7.414 -8.078 1 47.94 4 THR B O 1
ATOM 859 N N . SER B 1 5 ? 23.328 8.422 -9.844 1 52.31 5 SER B N 1
ATOM 860 C CA . SER B 1 5 ? 23.375 9.781 -9.32 1 52.31 5 SER B CA 1
ATOM 861 C C . SER B 1 5 ? 22.188 10.07 -8.406 1 52.31 5 SER B C 1
ATOM 863 O O . SER B 1 5 ? 22.141 11.109 -7.754 1 52.31 5 SER B O 1
ATOM 865 N N . GLU B 1 6 ? 21.141 9.391 -8.492 1 58.44 6 GLU B N 1
ATOM 866 C CA . GLU B 1 6 ? 19.953 9.539 -7.676 1 58.44 6 GLU B CA 1
ATOM 867 C C . GLU B 1 6 ? 20.188 9.031 -6.254 1 58.44 6 GLU B C 1
ATOM 869 O O . GLU B 1 6 ? 19.344 9.227 -5.375 1 58.44 6 GLU B O 1
ATOM 874 N N . GLY B 1 7 ? 21.391 8.836 -5.941 1 67.38 7 GLY B N 1
ATOM 875 C CA . GLY B 1 7 ? 21.797 8.234 -4.684 1 67.38 7 GLY B CA 1
ATOM 876 C C . GLY B 1 7 ? 21.531 6.746 -4.617 1 67.38 7 GLY B C 1
ATOM 877 O O . GLY B 1 7 ? 20.859 6.195 -5.5 1 67.38 7 GLY B O 1
ATOM 878 N N . GLU B 1 8 ? 22.047 6.113 -3.809 1 83.75 8 GLU B N 1
ATOM 879 C CA . GLU B 1 8 ? 21.969 4.66 -3.695 1 83.75 8 GLU B CA 1
ATOM 880 C C . GLU B 1 8 ? 20.594 4.215 -3.197 1 83.75 8 GLU B C 1
ATOM 882 O O . GLU B 1 8 ? 20.062 4.789 -2.248 1 83.75 8 GLU B O 1
ATOM 887 N N . LEU B 1 9 ? 19.906 3.465 -4.113 1 88.62 9 LEU B N 1
ATOM 888 C CA . LEU B 1 9 ? 18.703 2.76 -3.646 1 88.62 9 LEU B CA 1
ATOM 889 C C . LEU B 1 9 ? 19.078 1.378 -3.111 1 88.62 9 LEU B C 1
ATOM 891 O O . LEU B 1 9 ? 19.781 0.614 -3.777 1 88.62 9 LEU B O 1
ATOM 895 N N . VAL B 1 10 ? 18.734 1.199 -1.867 1 93.38 10 VAL B N 1
ATOM 896 C CA . VAL B 1 10 ? 18.953 -0.119 -1.279 1 93.38 10 VAL B CA 1
ATOM 897 C C . VAL B 1 10 ? 17.625 -0.862 -1.177 1 93.38 10 VAL B C 1
ATOM 899 O O . VAL B 1 10 ? 16.641 -0.325 -0.655 1 93.38 10 VAL B O 1
ATOM 902 N N . VAL B 1 11 ? 17.672 -2.012 -1.817 1 97.12 11 VAL B N 1
ATOM 903 C CA . VAL B 1 11 ? 16.484 -2.871 -1.718 1 97.12 11 VAL B CA 1
ATOM 904 C C . VAL B 1 11 ? 16.781 -4.027 -0.762 1 97.12 11 VAL B C 1
ATOM 906 O O . VAL B 1 11 ? 17.719 -4.801 -0.974 1 97.12 11 VAL B O 1
ATOM 909 N N . PHE B 1 12 ? 15.984 -4.125 0.268 1 97.38 12 PHE B N 1
ATOM 910 C CA . PHE B 1 12 ? 16.047 -5.238 1.208 1 97.38 12 PHE B CA 1
ATOM 911 C C . PHE B 1 12 ? 14.977 -6.273 0.896 1 97.38 12 PHE B C 1
ATOM 913 O O . PHE B 1 12 ? 13.805 -5.934 0.767 1 97.38 12 PHE B O 1
ATOM 920 N N . VAL B 1 13 ? 15.414 -7.496 0.648 1 97.5 13 VAL B N 1
ATOM 921 C CA . VAL B 1 13 ? 14.484 -8.586 0.366 1 97.5 13 VAL B CA 1
ATOM 922 C C . VAL B 1 13 ? 14.523 -9.609 1.501 1 97.5 13 VAL B C 1
ATOM 924 O O . VAL B 1 13 ? 15.602 -10.016 1.937 1 97.5 13 VAL B O 1
ATOM 927 N N . ARG B 1 14 ? 13.344 -9.938 1.91 1 96.69 14 ARG B N 1
ATOM 928 C CA . ARG B 1 14 ? 13.289 -10.953 2.959 1 96.69 14 ARG B CA 1
ATOM 929 C C . ARG B 1 14 ? 12.102 -11.883 2.758 1 96.69 14 ARG B C 1
ATOM 931 O O . ARG B 1 14 ? 11.133 -11.523 2.088 1 96.69 14 ARG B O 1
ATOM 938 N N . LEU B 1 15 ? 12.312 -13.078 3.252 1 94.25 15 LEU B N 1
ATOM 939 C CA . LEU B 1 15 ? 11.211 -14.023 3.369 1 94.25 15 LEU B CA 1
ATOM 940 C C . LEU B 1 15 ? 10.719 -14.109 4.812 1 94.25 15 LEU B C 1
ATOM 942 O O . LEU B 1 15 ? 11.523 -14.297 5.73 1 94.25 15 LEU B O 1
ATOM 946 N N . ASP B 1 16 ? 9.438 -13.812 4.977 1 93.25 16 ASP B N 1
ATOM 947 C CA . ASP B 1 16 ? 8.812 -13.922 6.289 1 93.25 16 ASP B CA 1
ATOM 948 C C . ASP B 1 16 ? 7.586 -14.836 6.238 1 93.25 16 ASP B C 1
ATOM 950 O O . ASP B 1 16 ? 6.484 -14.391 5.91 1 93.25 16 ASP B O 1
ATOM 954 N N . GLN B 1 17 ? 7.777 -16.109 6.699 1 90.81 17 GLN B N 1
ATOM 955 C CA . GLN B 1 17 ? 6.73 -17.125 6.613 1 90.81 17 GLN B CA 1
ATOM 956 C C . GLN B 1 17 ? 6.219 -17.266 5.18 1 90.81 17 GLN B C 1
ATOM 958 O O . GLN B 1 17 ? 6.98 -17.609 4.273 1 90.81 17 GLN B O 1
ATOM 963 N N . ASN B 1 18 ? 5.027 -16.891 4.809 1 90.56 18 ASN B N 1
ATOM 964 C CA . ASN B 1 18 ? 4.438 -17.109 3.492 1 90.56 18 ASN B CA 1
ATOM 965 C C . ASN B 1 18 ? 4.445 -15.844 2.654 1 90.56 18 ASN B C 1
ATOM 967 O O . ASN B 1 18 ? 3.594 -15.664 1.783 1 90.56 18 ASN B O 1
ATOM 971 N N . TRP B 1 19 ? 5.469 -15.016 2.988 1 94.5 19 TRP B N 1
ATOM 972 C CA . TRP B 1 19 ? 5.539 -13.758 2.254 1 94.5 19 TRP B CA 1
ATOM 973 C C . TRP B 1 19 ? 6.965 -13.469 1.796 1 94.5 19 TRP B C 1
ATOM 975 O O . TRP B 1 19 ? 7.918 -13.68 2.547 1 94.5 19 TRP B O 1
ATOM 985 N N . LEU B 1 20 ? 7.121 -13.062 0.523 1 96.56 20 LEU B N 1
ATOM 986 C CA . LEU B 1 20 ? 8.32 -12.375 0.048 1 96.56 20 LEU B CA 1
ATOM 987 C C . LEU B 1 20 ? 8.133 -10.867 0.09 1 96.56 20 LEU B C 1
ATOM 989 O O . LEU B 1 20 ? 7.215 -10.328 -0.53 1 96.56 20 LEU B O 1
ATOM 993 N N . ILE B 1 21 ? 8.984 -10.188 0.888 1 97.94 21 ILE B N 1
ATOM 994 C CA . ILE B 1 21 ? 8.859 -8.75 1.055 1 97.94 21 ILE B CA 1
ATOM 995 C C . ILE B 1 21 ? 10.102 -8.055 0.498 1 97.94 21 ILE B C 1
ATOM 997 O O . ILE B 1 21 ? 11.227 -8.445 0.803 1 97.94 21 ILE B O 1
ATOM 1001 N N . ALA B 1 22 ? 10 -7.18 -0.427 1 98.19 22 ALA B N 1
ATOM 1002 C CA . ALA B 1 22 ? 11.07 -6.324 -0.935 1 98.19 22 ALA B CA 1
ATOM 1003 C C . ALA B 1 22 ? 10.789 -4.855 -0.628 1 98.19 22 ALA B C 1
ATOM 1005 O O . ALA B 1 22 ? 9.695 -4.355 -0.902 1 98.19 22 ALA B O 1
ATOM 1006 N N . SER B 1 23 ? 11.75 -4.164 -0.013 1 98.38 23 SER B N 1
ATOM 1007 C CA . SER B 1 23 ? 11.531 -2.787 0.416 1 98.38 23 SER B CA 1
ATOM 1008 C C . SER B 1 23 ? 12.734 -1.909 0.103 1 98.38 23 SER B C 1
ATOM 1010 O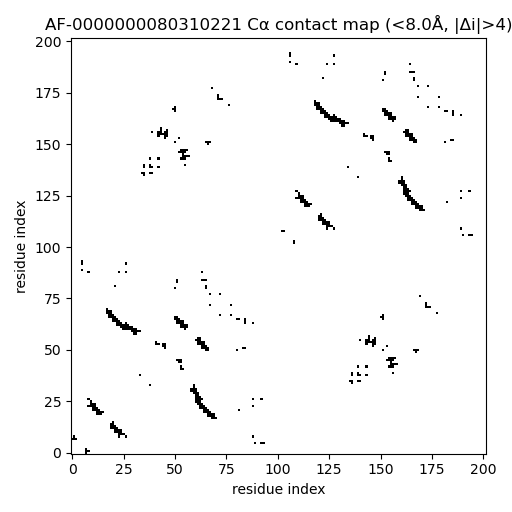 O . SER B 1 23 ? 13.883 -2.346 0.243 1 98.38 23 SER B O 1
ATOM 1012 N N . VAL B 1 24 ? 12.508 -0.759 -0.438 1 97.94 24 VAL B N 1
ATOM 1013 C CA . VAL B 1 24 ? 13.492 0.316 -0.423 1 97.94 24 VAL B CA 1
ATOM 1014 C C . VAL B 1 24 ? 13.469 1.019 0.932 1 97.94 24 VAL B C 1
ATOM 1016 O O . VAL B 1 24 ? 12.477 1.65 1.296 1 97.94 24 VAL B O 1
ATOM 1019 N N . VAL B 1 25 ? 14.555 0.883 1.729 1 96.12 25 VAL B N 1
ATOM 1020 C CA . VAL B 1 25 ? 14.555 1.382 3.1 1 96.12 25 VAL B CA 1
ATOM 1021 C C . VAL B 1 25 ? 15.906 1.995 3.434 1 96.12 25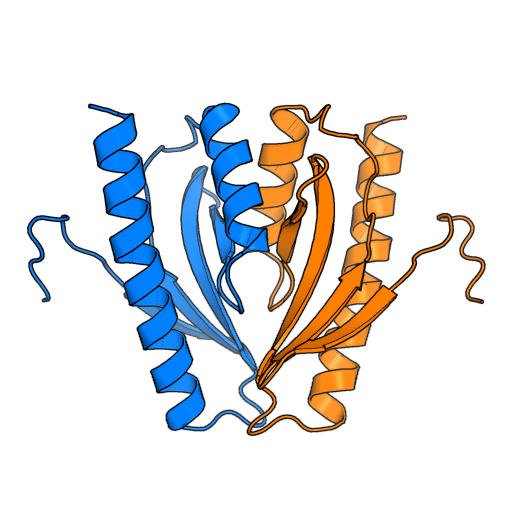 VAL B C 1
ATOM 1023 O O . VAL B 1 25 ? 16.938 1.312 3.379 1 96.12 25 VAL B O 1
ATOM 1026 N N . PRO B 1 26 ? 16.031 3.232 3.863 1 96.19 26 PRO B N 1
ATOM 1027 C CA . PRO B 1 26 ? 14.906 4.164 3.721 1 96.19 26 PRO B CA 1
ATOM 1028 C C . PRO B 1 26 ? 14.695 4.625 2.279 1 96.19 26 PRO B C 1
ATOM 1030 O O . PRO B 1 26 ? 15.672 4.809 1.542 1 96.19 26 PRO B O 1
ATOM 1033 N N . PHE B 1 27 ? 13.445 4.785 1.83 1 97.94 27 PHE B N 1
ATOM 1034 C CA . PHE B 1 27 ? 13.164 5.523 0.605 1 97.94 27 PHE B CA 1
ATOM 1035 C C . PHE B 1 27 ? 13.469 7.004 0.783 1 97.94 27 PHE B C 1
ATOM 1037 O O . PHE B 1 27 ? 14.031 7.641 -0.112 1 97.94 27 PHE B O 1
ATOM 1044 N N . LEU B 1 28 ? 12.984 7.535 1.861 1 96.38 28 LEU B N 1
ATOM 1045 C CA . LEU B 1 28 ? 13.273 8.898 2.287 1 96.38 28 LEU B CA 1
ATOM 1046 C C . LEU B 1 28 ? 13.5 8.961 3.795 1 96.38 28 LEU B C 1
ATOM 1048 O O . LEU B 1 28 ? 12.641 8.531 4.57 1 96.38 28 LEU B O 1
ATOM 1052 N N . ARG B 1 29 ? 14.656 9.492 4.215 1 95.62 29 ARG B N 1
ATOM 1053 C CA . ARG B 1 29 ? 14.977 9.625 5.629 1 95.62 29 ARG B CA 1
ATOM 1054 C C . ARG B 1 29 ? 14.453 10.938 6.191 1 95.62 29 ARG B C 1
ATOM 1056 O O . ARG B 1 29 ? 14.938 12.016 5.836 1 95.62 29 ARG B O 1
ATOM 1063 N N . THR B 1 30 ? 13.422 10.844 6.988 1 96.62 30 THR B N 1
ATOM 1064 C CA . THR B 1 30 ? 12.844 12.023 7.617 1 96.62 30 THR B CA 1
ATOM 1065 C C . THR B 1 30 ? 12.984 11.945 9.133 1 96.62 30 THR B C 1
ATOM 1067 O O . THR B 1 30 ? 12.852 12.953 9.828 1 96.62 30 THR B O 1
ATOM 1070 N N . ARG B 1 31 ? 13.141 10.766 9.664 1 96.81 31 ARG B N 1
ATOM 1071 C CA . ARG B 1 31 ? 13.211 10.508 11.102 1 96.81 31 ARG B CA 1
ATOM 1072 C C . ARG B 1 31 ? 11.969 11.023 11.812 1 96.81 31 ARG B C 1
ATOM 1074 O O . ARG B 1 31 ? 12.062 11.641 12.875 1 96.81 31 ARG B O 1
ATOM 1081 N N . GLY B 1 32 ? 10.898 10.82 11.094 1 96.75 32 GLY B N 1
ATOM 1082 C CA . GLY B 1 32 ? 9.625 11.188 11.695 1 96.75 32 GLY B CA 1
ATOM 1083 C C . GLY B 1 32 ? 9.219 12.625 11.422 1 96.75 32 GLY B C 1
ATOM 1084 O O . GLY B 1 32 ? 8.086 13.016 11.695 1 96.75 32 GLY B O 1
ATOM 1085 N N . ASP B 1 33 ? 10.039 13.461 10.906 1 97.25 33 ASP B N 1
ATOM 1086 C CA . ASP B 1 33 ? 9.711 14.836 10.531 1 97.25 33 ASP B CA 1
ATOM 1087 C C . ASP B 1 33 ? 9.008 14.883 9.18 1 97.25 33 ASP B C 1
ATOM 1089 O O . ASP B 1 33 ? 9.586 15.336 8.188 1 97.25 33 ASP B O 1
ATOM 1093 N N . ASN B 1 34 ? 7.77 14.438 9.172 1 97.25 34 ASN B N 1
ATOM 1094 C CA . ASN B 1 34 ? 6.953 14.375 7.965 1 97.25 34 ASN B CA 1
ATOM 1095 C C . ASN B 1 34 ? 5.984 15.555 7.887 1 97.25 34 ASN B C 1
ATOM 1097 O O . ASN B 1 34 ? 5.371 15.922 8.883 1 97.25 34 ASN B O 1
ATOM 1101 N N . SER B 1 35 ? 5.859 16.172 6.746 1 97.44 35 SER B N 1
ATOM 1102 C CA . SER B 1 35 ? 4.844 17.203 6.547 1 97.44 35 SER B CA 1
ATOM 1103 C C . SER B 1 35 ? 3.514 16.594 6.125 1 97.44 35 SER B C 1
ATOM 1105 O O . SER B 1 35 ? 3.467 15.445 5.664 1 97.44 35 SER B O 1
ATOM 1107 N N . PHE B 1 36 ? 2.432 17.312 6.328 1 97.94 36 PHE B N 1
ATOM 1108 C CA . PHE B 1 36 ? 1.126 16.891 5.832 1 97.94 36 PHE B CA 1
ATOM 1109 C C . PHE B 1 36 ? 1.149 16.719 4.316 1 97.94 36 PHE B C 1
ATOM 1111 O O . PHE B 1 36 ? 0.605 15.758 3.785 1 97.94 36 PHE B O 1
ATOM 1118 N N . GLU B 1 37 ? 1.814 17.656 3.652 1 97.06 37 GLU B N 1
ATOM 1119 C CA . GLU B 1 37 ? 1.886 17.641 2.193 1 97.06 37 GLU B CA 1
ATOM 1120 C C . GLU B 1 37 ? 2.549 16.359 1.691 1 97.06 37 GLU B C 1
ATOM 1122 O O . GLU B 1 37 ? 2.078 15.742 0.733 1 97.06 37 GLU B O 1
ATOM 1127 N N . LEU B 1 38 ? 3.604 15.938 2.303 1 97.88 38 LEU B N 1
ATOM 1128 C CA . LEU B 1 38 ? 4.277 14.695 1.938 1 97.88 38 LEU B CA 1
ATOM 1129 C C . LEU B 1 38 ? 3.365 13.492 2.166 1 97.88 38 LEU B C 1
ATOM 1131 O O . LEU B 1 38 ? 3.199 12.656 1.273 1 97.88 38 LEU B O 1
ATOM 1135 N N . SER B 1 39 ? 2.818 13.43 3.367 1 98.69 39 SER B N 1
ATOM 1136 C CA . SER B 1 39 ? 1.966 12.297 3.713 1 98.69 39 SER B CA 1
ATOM 1137 C C . SER B 1 39 ? 0.792 12.172 2.748 1 98.69 39 SER B C 1
ATOM 1139 O O . SER B 1 39 ? 0.457 11.07 2.307 1 98.69 39 SER B O 1
ATOM 1141 N N . ARG B 1 40 ? 0.206 13.297 2.477 1 98.19 40 ARG B N 1
ATOM 1142 C CA . ARG B 1 40 ? -0.894 13.312 1.519 1 98.19 40 ARG B CA 1
ATOM 1143 C C . ARG B 1 40 ? -0.431 12.836 0.146 1 98.19 40 ARG B C 1
ATOM 1145 O O . ARG B 1 40 ? -1.13 12.062 -0.516 1 98.19 40 ARG B O 1
ATOM 1152 N N . TRP B 1 41 ? 0.701 13.312 -0.333 1 98.31 41 TRP B N 1
ATOM 1153 C CA . TRP B 1 41 ? 1.253 12.906 -1.622 1 98.31 41 TRP B CA 1
ATOM 1154 C C . TRP B 1 41 ? 1.516 11.406 -1.655 1 98.31 41 TRP B C 1
ATOM 1156 O O . TRP B 1 41 ? 1.158 10.727 -2.621 1 98.31 41 TRP B O 1
ATOM 1166 N N . LEU B 1 42 ? 2.117 10.852 -0.612 1 98.69 42 LEU B N 1
ATOM 1167 C CA . LEU B 1 42 ? 2.408 9.422 -0.535 1 98.69 42 LEU B CA 1
ATOM 1168 C C . LEU B 1 42 ? 1.133 8.602 -0.68 1 98.69 42 LEU B C 1
ATOM 1170 O O . LEU B 1 42 ? 1.11 7.602 -1.404 1 98.69 42 LEU B O 1
ATOM 1174 N N . LEU B 1 43 ? 0.044 9 0.003 1 98.81 43 LEU B N 1
ATOM 1175 C CA . LEU B 1 43 ? -1.215 8.266 -0.023 1 98.81 43 LEU B CA 1
ATOM 1176 C C . LEU B 1 43 ? -1.88 8.375 -1.391 1 98.81 43 LEU B C 1
ATOM 1178 O O . LEU B 1 43 ? -2.539 7.434 -1.843 1 98.81 43 LEU B O 1
ATOM 1182 N N . ARG B 1 44 ? -1.709 9.5 -2.07 1 98.38 44 ARG B N 1
ATOM 1183 C CA . ARG B 1 44 ? -2.217 9.641 -3.43 1 98.38 44 ARG B CA 1
ATOM 1184 C C . ARG B 1 44 ? -1.47 8.727 -4.391 1 98.38 44 ARG B C 1
ATOM 1186 O O . ARG B 1 44 ? -2.082 8.086 -5.25 1 98.38 44 ARG B O 1
ATOM 1193 N N . MET B 1 45 ? -0.177 8.656 -4.23 1 98.06 45 MET B N 1
ATOM 1194 C CA . MET B 1 45 ? 0.607 7.773 -5.09 1 98.06 45 MET B CA 1
ATOM 1195 C C . MET B 1 45 ? 0.228 6.312 -4.863 1 98.06 45 MET B C 1
ATOM 1197 O O . MET B 1 45 ? 0.255 5.508 -5.797 1 98.06 45 MET B O 1
ATOM 1201 N N . ASN B 1 46 ? -0.058 5.992 -3.561 1 98.69 46 ASN B N 1
ATOM 1202 C CA . ASN B 1 46 ? -0.456 4.617 -3.266 1 98.69 46 ASN B CA 1
ATOM 1203 C C . ASN B 1 46 ? -1.656 4.191 -4.105 1 98.69 46 ASN B C 1
ATOM 1205 O O . ASN B 1 46 ? -1.785 3.016 -4.461 1 98.69 46 ASN B O 1
ATOM 1209 N N . ARG B 1 47 ? -2.521 5.066 -4.41 1 97 47 ARG B N 1
ATOM 1210 C CA . ARG B 1 47 ? -3.697 4.773 -5.223 1 97 47 ARG B CA 1
ATOM 1211 C C . ARG B 1 47 ? -3.293 4.344 -6.633 1 97 47 ARG B C 1
ATOM 1213 O O . ARG B 1 47 ? -3.936 3.479 -7.23 1 97 47 ARG B O 1
ATOM 1220 N N . ASP B 1 48 ? -2.236 4.859 -7.105 1 95.69 48 ASP B N 1
ATOM 1221 C CA . ASP B 1 48 ? -1.9 4.73 -8.523 1 95.69 48 ASP B CA 1
ATOM 1222 C C . ASP B 1 48 ? -0.87 3.625 -8.742 1 95.69 48 ASP B C 1
ATOM 1224 O O . ASP B 1 48 ? -0.541 3.295 -9.883 1 95.69 48 ASP B O 1
ATOM 1228 N N . MET B 1 49 ? -0.318 3.064 -7.746 1 97 49 MET B N 1
ATOM 1229 C CA . MET B 1 49 ? 0.67 1.995 -7.859 1 97 49 MET B CA 1
ATOM 1230 C C . MET B 1 49 ? 0.043 0.64 -7.555 1 97 49 MET B C 1
ATOM 1232 O O . MET B 1 49 ? -0.625 0.477 -6.531 1 97 49 MET B O 1
ATOM 1236 N N . TYR B 1 50 ? 0.295 -0.307 -8.422 1 95.12 50 TYR B N 1
ATOM 1237 C CA . TYR B 1 50 ? -0.186 -1.66 -8.164 1 95.12 50 TYR B CA 1
ATOM 1238 C C . TYR B 1 50 ? 0.828 -2.457 -7.352 1 95.12 50 TYR B C 1
ATOM 1240 O O . TYR B 1 50 ? 2.012 -2.5 -7.695 1 95.12 50 TYR B O 1
ATOM 1248 N N . GLN B 1 51 ? 0.363 -3.035 -6.293 1 95.25 51 GLN B N 1
ATOM 1249 C CA . GLN B 1 51 ? 1.103 -3.992 -5.477 1 95.25 51 GLN B CA 1
ATOM 1250 C C . GLN B 1 51 ? 2.127 -3.285 -4.59 1 95.25 51 GLN B C 1
ATOM 1252 O O . GLN B 1 51 ? 2.467 -3.773 -3.512 1 95.25 51 GLN B O 1
ATOM 1257 N N . THR B 1 52 ? 2.586 -2.115 -5.051 1 98.12 52 THR B N 1
ATOM 1258 C CA . THR B 1 52 ? 3.588 -1.34 -4.328 1 98.12 52 THR B CA 1
ATOM 1259 C C . THR B 1 52 ? 2.926 -0.26 -3.477 1 98.12 52 THR B C 1
ATOM 1261 O O . THR B 1 52 ? 1.902 0.305 -3.869 1 98.12 52 THR B O 1
ATOM 1264 N N . LYS B 1 53 ? 3.5 0.005 -2.268 1 98.75 53 LYS B N 1
ATOM 1265 C CA . LYS B 1 53 ? 2.879 1.036 -1.442 1 98.75 53 LYS B CA 1
ATOM 1266 C C . LYS B 1 53 ? 3.922 1.777 -0.612 1 98.75 53 LYS B C 1
ATOM 1268 O O . LYS B 1 53 ? 4.891 1.178 -0.144 1 98.75 53 LYS B O 1
ATOM 1273 N N . PHE B 1 54 ? 3.684 2.988 -0.444 1 98.88 54 PHE B N 1
ATOM 1274 C CA . PHE B 1 54 ? 4.406 3.795 0.534 1 98.88 54 PHE B CA 1
ATOM 1275 C C . PHE B 1 54 ? 3.865 3.553 1.938 1 98.88 54 PHE B C 1
ATOM 1277 O O . PHE B 1 54 ? 2.662 3.357 2.123 1 98.88 54 PHE B O 1
ATOM 1284 N N . ALA B 1 55 ? 4.703 3.629 2.938 1 98.88 55 ALA B N 1
ATOM 1285 C CA . ALA B 1 55 ? 4.375 3.557 4.359 1 98.88 55 ALA B CA 1
ATOM 1286 C C . ALA B 1 55 ? 5.398 4.32 5.195 1 98.88 55 ALA B C 1
ATOM 1288 O O . ALA B 1 55 ? 6.43 4.762 4.68 1 98.88 55 ALA B O 1
ATOM 1289 N N . TYR B 1 56 ? 5.082 4.613 6.398 1 98.75 56 TYR B N 1
ATOM 1290 C CA . TYR B 1 56 ? 6.051 5.047 7.395 1 98.75 56 TYR B CA 1
ATOM 1291 C C . TYR B 1 56 ? 6.523 3.871 8.242 1 98.75 56 TYR B C 1
ATOM 1293 O O . TYR B 1 56 ? 5.715 3.061 8.695 1 98.75 56 TYR B O 1
ATOM 1301 N N . ASP B 1 57 ? 7.863 3.758 8.461 1 97.75 57 ASP B N 1
ATOM 1302 C CA . ASP B 1 57 ? 8.359 2.701 9.336 1 97.75 57 ASP B CA 1
ATOM 1303 C C . ASP B 1 57 ? 8.422 3.178 10.789 1 97.75 57 ASP B C 1
ATOM 1305 O O . ASP B 1 57 ? 7.883 4.234 11.125 1 97.75 57 ASP B O 1
ATOM 1309 N N . GLU B 1 58 ? 8.938 2.355 11.672 1 96.44 58 GLU B N 1
ATOM 1310 C CA . GLU B 1 58 ? 8.914 2.604 13.109 1 96.44 58 GLU B CA 1
ATOM 1311 C C . GLU B 1 58 ? 9.664 3.889 13.461 1 96.44 58 GLU B C 1
ATOM 1313 O O . GLU B 1 58 ? 9.336 4.555 14.438 1 96.44 58 GLU B O 1
ATOM 1318 N N . ASP B 1 59 ? 10.641 4.281 12.648 1 96.81 59 ASP B N 1
ATOM 1319 C CA . ASP B 1 59 ? 11.438 5.48 12.891 1 96.81 59 ASP B CA 1
ATOM 1320 C C . ASP B 1 59 ? 10.797 6.707 12.242 1 96.81 59 ASP B C 1
ATOM 1322 O O . ASP B 1 59 ? 11.258 7.832 12.445 1 96.81 59 ASP B O 1
ATOM 1326 N N . GLY B 1 60 ? 9.734 6.469 11.461 1 97.75 60 GLY B N 1
ATOM 1327 C CA . GLY B 1 60 ? 9.055 7.551 10.773 1 97.75 60 GLY B CA 1
ATOM 1328 C C . GLY B 1 60 ? 9.609 7.828 9.391 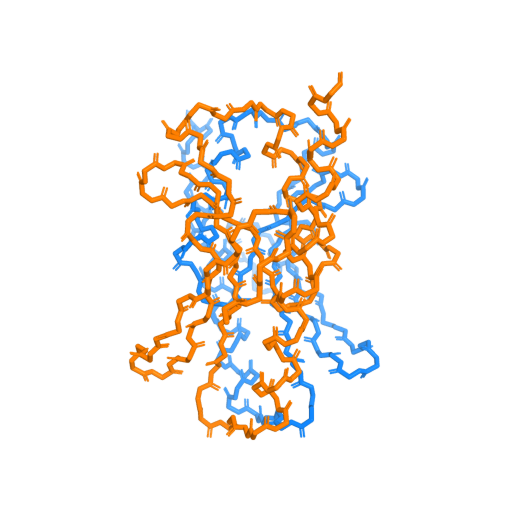1 97.75 60 GLY B C 1
ATOM 1329 O O . GLY B 1 60 ? 9.172 8.758 8.719 1 97.75 60 GLY B O 1
ATOM 1330 N N . ASP B 1 61 ? 10.602 7.027 8.992 1 98.12 61 ASP B N 1
ATOM 1331 C CA . ASP B 1 61 ? 11.102 7.145 7.629 1 98.12 61 ASP B CA 1
ATOM 1332 C C . ASP B 1 61 ? 10.086 6.609 6.621 1 98.12 61 ASP B C 1
ATOM 1334 O O . ASP B 1 61 ? 9.266 5.758 6.957 1 98.12 61 ASP B O 1
ATOM 1338 N N . VAL B 1 62 ? 10.172 7.164 5.383 1 98.56 62 VAL B N 1
ATOM 1339 C CA . VAL B 1 62 ? 9.352 6.641 4.297 1 98.56 62 VAL B CA 1
ATOM 1340 C C . VAL B 1 62 ? 9.992 5.371 3.736 1 98.56 62 VAL B C 1
ATOM 1342 O O . VAL B 1 62 ? 11.195 5.328 3.49 1 98.56 62 VAL B O 1
ATOM 1345 N N . VAL B 1 63 ? 9.148 4.359 3.58 1 98.62 63 VAL B N 1
ATOM 1346 C CA . VAL B 1 63 ? 9.578 3.137 2.916 1 98.62 63 VAL B CA 1
ATOM 1347 C C . VAL B 1 63 ? 8.672 2.846 1.723 1 98.62 63 VAL B C 1
ATOM 1349 O O . VAL B 1 63 ? 7.535 3.314 1.672 1 98.62 63 VAL B O 1
ATOM 1352 N N . LEU B 1 64 ? 9.188 2.244 0.731 1 98.81 64 LEU B N 1
ATOM 1353 C CA . LEU B 1 64 ? 8.469 1.726 -0.425 1 98.81 64 LEU B CA 1
ATOM 1354 C C . LEU B 1 64 ? 8.578 0.207 -0.501 1 98.81 64 LEU B C 1
ATOM 1356 O O . LEU B 1 64 ? 9.688 -0.336 -0.521 1 98.81 64 LEU B O 1
ATOM 1360 N N . THR B 1 65 ? 7.379 -0.466 -0.495 1 98.62 65 THR B N 1
ATOM 1361 C CA . THR B 1 65 ? 7.438 -1.909 -0.287 1 98.62 65 THR B CA 1
ATOM 1362 C C . THR B 1 65 ? 6.469 -2.631 -1.22 1 98.62 65 THR B C 1
ATOM 1364 O O . THR B 1 65 ? 5.477 -2.049 -1.659 1 98.62 65 THR B O 1
ATOM 1367 N N . VAL B 1 66 ? 6.832 -3.822 -1.605 1 98.19 66 VAL B N 1
ATOM 1368 C CA . VAL B 1 66 ? 5.938 -4.785 -2.238 1 98.19 66 VAL B CA 1
ATOM 1369 C C . VAL B 1 66 ? 5.941 -6.094 -1.446 1 98.19 66 VAL B C 1
ATOM 1371 O O . VAL B 1 66 ? 6.98 -6.504 -0.921 1 98.19 66 VAL B O 1
ATOM 1374 N N . GLU B 1 67 ? 4.809 -6.742 -1.301 1 96.88 67 GLU B N 1
ATOM 1375 C CA . GLU B 1 67 ? 4.621 -8.008 -0.594 1 96.88 67 GLU B CA 1
ATOM 1376 C C . GLU B 1 67 ? 3.963 -9.047 -1.491 1 96.88 67 GLU B C 1
ATOM 1378 O O . GLU B 1 67 ? 2.891 -8.805 -2.051 1 96.88 67 GLU B O 1
ATOM 1383 N N . LEU B 1 68 ? 4.605 -10.141 -1.625 1 95.5 68 LEU B N 1
ATOM 1384 C CA . LEU B 1 68 ? 4.137 -11.188 -2.518 1 95.5 68 LEU B CA 1
ATOM 1385 C C . LEU B 1 68 ? 3.871 -12.477 -1.747 1 95.5 68 LEU B C 1
ATOM 1387 O O . LEU B 1 68 ? 4.762 -13 -1.074 1 95.5 68 LEU B O 1
ATOM 1391 N N . PRO B 1 69 ? 2.6 -12.977 -1.831 1 93.19 69 PRO B N 1
ATOM 1392 C CA . PRO B 1 69 ? 2.4 -14.312 -1.261 1 93.19 69 PRO B CA 1
ATOM 1393 C C . PRO B 1 69 ? 3.227 -15.383 -1.966 1 93.19 69 PRO B C 1
ATOM 1395 O O . PRO B 1 69 ? 3.352 -15.367 -3.193 1 93.19 69 PRO B O 1
ATOM 1398 N N . THR B 1 70 ? 3.74 -16.344 -1.175 1 90.69 70 THR B N 1
ATOM 1399 C CA . THR B 1 70 ? 4.719 -17.266 -1.728 1 90.69 70 THR B CA 1
ATOM 1400 C C . THR B 1 70 ? 4.035 -18.516 -2.279 1 90.69 70 THR B C 1
ATOM 1402 O O . THR B 1 70 ? 4.648 -19.297 -3.006 1 90.69 70 THR B O 1
ATOM 1405 N N . GLU B 1 71 ? 2.84 -18.781 -1.926 1 85.62 71 GLU B N 1
ATOM 1406 C CA . GLU B 1 71 ? 2.162 -20.031 -2.266 1 85.62 71 GLU B CA 1
ATOM 1407 C C . GLU B 1 71 ? 2.193 -20.281 -3.77 1 85.62 71 GLU B C 1
ATOM 1409 O O . GLU B 1 71 ? 2.439 -21.406 -4.211 1 85.62 71 GLU B O 1
ATOM 1414 N N . SER B 1 72 ? 1.975 -19.297 -4.648 1 80.25 72 SER B N 1
ATOM 1415 C CA . SER B 1 72 ? 1.935 -19.484 -6.094 1 80.25 72 SER B CA 1
ATOM 1416 C C . SER B 1 72 ? 2.895 -18.531 -6.805 1 80.25 72 SER B C 1
ATOM 1418 O O . SER B 1 72 ? 2.697 -18.203 -7.977 1 80.25 72 SER B O 1
ATOM 1420 N N 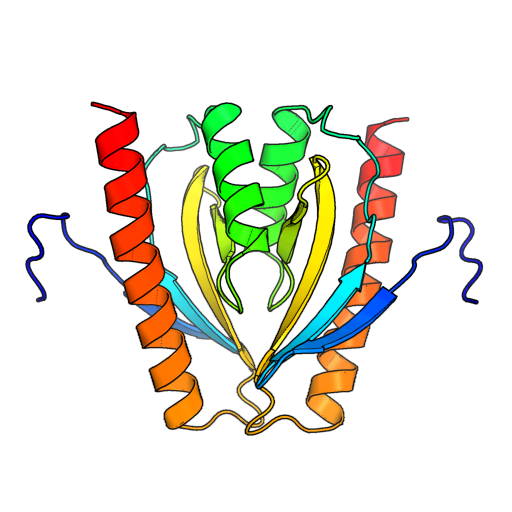. LEU B 1 73 ? 3.838 -18.219 -6.164 1 87.06 73 LEU B N 1
ATOM 1421 C CA . LEU B 1 73 ? 4.797 -17.234 -6.641 1 87.06 73 LEU B CA 1
ATOM 1422 C C . LEU B 1 73 ? 5.781 -17.859 -7.621 1 87.06 73 LEU B C 1
ATOM 1424 O O . LEU B 1 73 ? 6.328 -18.938 -7.363 1 87.06 73 LEU B O 1
ATOM 1428 N N . ASP B 1 74 ? 5.965 -17.25 -8.797 1 89.31 74 ASP B N 1
ATOM 1429 C CA . ASP B 1 74 ? 6.949 -17.734 -9.758 1 89.31 74 ASP B CA 1
ATOM 1430 C C . ASP B 1 74 ? 7.977 -16.656 -10.078 1 89.31 74 ASP B C 1
ATOM 1432 O O . ASP B 1 74 ? 7.859 -15.516 -9.609 1 89.31 74 ASP B O 1
ATOM 1436 N N . ALA B 1 75 ? 8.93 -17 -10.922 1 91.44 75 ALA B N 1
ATOM 1437 C CA . ALA B 1 75 ? 10.062 -16.125 -11.203 1 91.44 75 ALA B CA 1
ATOM 1438 C C . ALA B 1 75 ? 9.617 -14.883 -11.961 1 91.44 75 ALA B C 1
ATOM 1440 O O . ALA B 1 75 ? 10.172 -13.797 -11.758 1 91.44 75 ALA B O 1
ATOM 1441 N N . SER B 1 76 ? 8.664 -15 -12.844 1 93.12 76 SER B N 1
ATOM 1442 C CA . SER B 1 76 ? 8.195 -13.859 -13.625 1 93.12 76 SER B CA 1
ATOM 1443 C C . SER B 1 76 ? 7.5 -12.828 -12.742 1 93.12 76 SER B C 1
ATOM 1445 O O . SER B 1 76 ? 7.668 -11.625 -12.938 1 93.12 76 SER B O 1
ATOM 1447 N N . GLU B 1 77 ? 6.719 -13.344 -11.781 1 92.31 77 GLU B N 1
ATOM 1448 C CA . GLU B 1 77 ? 6.031 -12.461 -10.836 1 92.31 77 GLU B CA 1
ATOM 1449 C C . GLU B 1 77 ? 7.027 -11.688 -9.984 1 92.31 77 GLU B C 1
ATOM 1451 O O . GLU B 1 77 ? 6.855 -10.492 -9.75 1 92.31 77 GLU B O 1
ATOM 1456 N N . ILE B 1 78 ? 8.07 -12.375 -9.555 1 94.06 78 ILE B N 1
ATOM 1457 C CA . ILE B 1 78 ? 9.102 -11.758 -8.734 1 94.06 78 ILE B CA 1
ATOM 1458 C C . ILE B 1 78 ? 9.828 -10.68 -9.547 1 94.06 78 ILE B C 1
ATOM 1460 O O . ILE B 1 78 ? 9.992 -9.555 -9.086 1 94.06 78 ILE B O 1
ATOM 1464 N N . ARG B 1 79 ? 10.203 -11.023 -10.703 1 95.25 79 ARG B N 1
ATOM 1465 C CA . ARG B 1 79 ? 10.922 -10.102 -11.578 1 95.25 79 ARG B CA 1
ATOM 1466 C C . ARG B 1 79 ? 10.094 -8.844 -11.836 1 95.25 79 ARG B C 1
ATOM 1468 O O . ARG B 1 79 ? 10.609 -7.727 -11.719 1 95.25 79 ARG B O 1
ATOM 1475 N N . THR B 1 80 ? 8.781 -9.094 -12.172 1 95.06 80 THR B N 1
ATOM 1476 C CA . THR B 1 80 ? 7.902 -7.969 -12.484 1 95.06 80 THR B CA 1
ATOM 1477 C C . THR B 1 80 ? 7.719 -7.07 -11.258 1 95.06 80 THR B C 1
ATOM 1479 O O . THR B 1 80 ? 7.816 -5.848 -11.367 1 95.06 80 THR B O 1
ATOM 1482 N N . ALA B 1 81 ? 7.52 -7.672 -10.125 1 95.88 81 ALA B N 1
ATOM 1483 C CA . ALA B 1 81 ? 7.297 -6.91 -8.898 1 95.88 81 ALA B CA 1
ATOM 1484 C C . ALA B 1 81 ? 8.539 -6.109 -8.523 1 95.88 81 ALA B C 1
ATOM 1486 O O . ALA B 1 81 ? 8.438 -4.941 -8.133 1 95.88 81 ALA B O 1
ATOM 1487 N N . LEU B 1 82 ? 9.758 -6.723 -8.641 1 96.75 82 LEU B N 1
ATOM 1488 C CA . LEU B 1 82 ? 10.992 -6.039 -8.289 1 96.75 82 LEU B CA 1
ATOM 1489 C C . LEU B 1 82 ? 11.297 -4.918 -9.281 1 96.75 82 LEU B C 1
ATOM 1491 O O . LEU B 1 82 ? 11.727 -3.836 -8.891 1 96.75 82 LEU B O 1
ATOM 1495 N N . SER B 1 83 ? 11.07 -5.191 -10.531 1 97.44 83 SER B N 1
ATOM 1496 C CA . SER B 1 83 ? 11.273 -4.172 -11.555 1 97.44 83 SER B CA 1
ATOM 1497 C C . SER B 1 83 ? 10.359 -2.971 -11.328 1 97.44 83 SER B C 1
ATOM 1499 O O . SER B 1 83 ? 10.805 -1.823 -11.398 1 97.44 83 SER B O 1
ATOM 1501 N N . ASP B 1 84 ? 9.062 -3.266 -11.102 1 97.31 84 ASP B N 1
ATOM 1502 C CA . ASP B 1 84 ? 8.102 -2.191 -10.859 1 97.31 84 ASP B CA 1
ATOM 1503 C C . ASP B 1 84 ? 8.469 -1.403 -9.602 1 97.31 84 ASP B C 1
ATOM 1505 O O . ASP B 1 84 ? 8.391 -0.172 -9.594 1 97.31 84 ASP B O 1
ATOM 1509 N N . LEU B 1 85 ? 8.898 -2.07 -8.516 1 98.06 85 LEU B N 1
ATOM 1510 C CA . LEU B 1 85 ? 9.336 -1.428 -7.281 1 98.06 85 LEU B CA 1
ATOM 1511 C C . LEU B 1 85 ? 10.477 -0.455 -7.555 1 98.06 85 LEU B C 1
ATOM 1513 O O . LEU B 1 85 ? 10.438 0.697 -7.117 1 98.06 85 LEU B O 1
ATOM 1517 N N . LEU B 1 86 ? 11.523 -0.899 -8.266 1 97.06 86 LEU B N 1
ATOM 1518 C CA . LEU B 1 86 ? 12.688 -0.077 -8.586 1 97.06 86 LEU B CA 1
ATOM 1519 C C . LEU B 1 86 ? 12.297 1.112 -9.453 1 97.06 86 LEU B C 1
ATOM 1521 O O . LEU B 1 86 ? 12.766 2.23 -9.234 1 97.06 86 LEU B O 1
ATOM 1525 N N . GLN B 1 87 ? 11.414 0.854 -10.383 1 97.38 87 GLN B N 1
ATOM 1526 C CA . GLN B 1 87 ? 10.969 1.921 -11.273 1 97.38 87 GLN B CA 1
ATOM 1527 C C . GLN B 1 87 ? 10.211 3 -10.5 1 97.38 87 GLN B C 1
ATOM 1529 O O . GLN B 1 87 ? 10.461 4.191 -10.688 1 97.38 87 GLN B O 1
ATOM 1534 N N . HIS B 1 88 ? 9.234 2.562 -9.641 1 98.12 88 HIS B N 1
ATOM 1535 C CA . HIS B 1 88 ? 8.523 3.523 -8.812 1 98.12 88 HIS B CA 1
ATOM 1536 C C . HIS B 1 88 ? 9.484 4.289 -7.906 1 98.12 88 HIS B C 1
ATOM 1538 O O . HIS B 1 88 ? 9.352 5.5 -7.734 1 98.12 88 HIS B O 1
ATOM 1544 N N . ALA B 1 89 ? 10.477 3.572 -7.316 1 97.56 89 ALA B N 1
ATOM 1545 C CA . ALA B 1 89 ? 11.445 4.203 -6.422 1 97.56 89 ALA B CA 1
ATOM 1546 C C . ALA B 1 89 ? 12.219 5.305 -7.141 1 97.56 89 ALA B C 1
ATOM 1548 O O . ALA B 1 89 ? 12.312 6.43 -6.64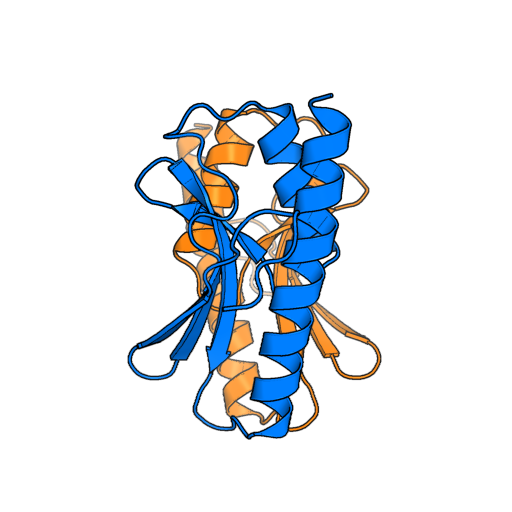1 1 97.56 89 ALA B O 1
ATOM 1549 N N . ILE B 1 90 ? 12.734 5.023 -8.281 1 96.25 90 ILE B N 1
ATOM 1550 C CA . ILE B 1 90 ? 13.531 5.969 -9.062 1 96.25 90 ILE B CA 1
ATOM 1551 C C . ILE B 1 90 ? 12.664 7.164 -9.453 1 96.25 90 ILE B C 1
ATOM 1553 O O . ILE B 1 90 ? 13.055 8.32 -9.25 1 96.25 90 ILE B O 1
ATOM 1557 N N . ARG B 1 91 ? 11.523 6.914 -9.93 1 96.5 91 ARG B N 1
ATOM 1558 C CA . ARG B 1 91 ? 10.625 7.949 -10.422 1 96.5 91 ARG B CA 1
ATOM 1559 C C . ARG B 1 91 ? 10.203 8.898 -9.297 1 96.5 91 ARG B C 1
ATOM 1561 O O . ARG B 1 91 ? 10.289 10.117 -9.445 1 96.5 91 ARG B O 1
ATOM 1568 N N . HIS B 1 92 ? 9.703 8.336 -8.234 1 97.12 92 HIS B N 1
ATOM 1569 C CA . HIS B 1 92 ? 9.141 9.172 -7.18 1 97.12 92 HIS B CA 1
ATOM 1570 C C . HIS B 1 92 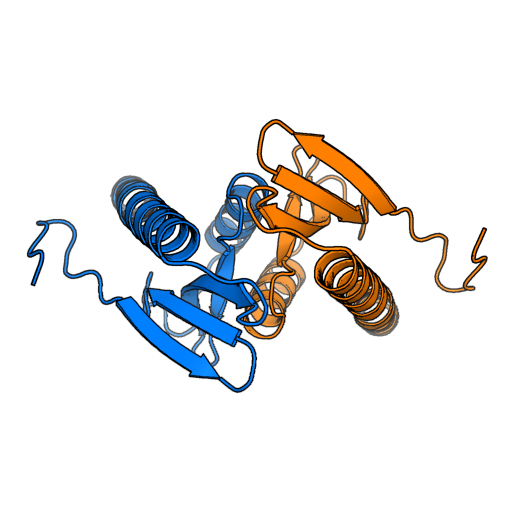? 10.242 9.875 -6.383 1 97.12 92 HIS B C 1
ATOM 1572 O O . HIS B 1 92 ? 10.039 10.984 -5.887 1 97.12 92 HIS B O 1
ATOM 1578 N N . ARG B 1 93 ? 11.453 9.305 -6.258 1 94.5 93 ARG B N 1
ATOM 1579 C CA . ARG B 1 93 ? 12.578 10 -5.645 1 94.5 93 ARG B CA 1
ATOM 1580 C C . ARG B 1 93 ? 12.969 11.234 -6.457 1 94.5 93 ARG B C 1
ATOM 1582 O O . ARG B 1 93 ? 13.273 12.289 -5.895 1 94.5 93 ARG B O 1
ATOM 1589 N N . ARG B 1 94 ? 12.969 11.07 -7.715 1 93.06 94 ARG B N 1
ATOM 1590 C CA . ARG B 1 94 ? 13.234 12.203 -8.594 1 93.06 94 ARG B CA 1
ATOM 1591 C C . ARG B 1 94 ? 12.188 13.305 -8.398 1 93.06 94 ARG B C 1
ATOM 1593 O O . ARG B 1 94 ? 12.531 14.484 -8.297 1 93.06 94 ARG B O 1
ATOM 1600 N N . THR B 1 95 ? 10.945 12.891 -8.367 1 95 95 THR B N 1
ATOM 1601 C CA . THR B 1 95 ? 9.844 13.836 -8.18 1 95 95 THR B CA 1
ATOM 1602 C C . THR B 1 95 ? 10.023 14.609 -6.875 1 95 95 THR B C 1
ATOM 1604 O O . THR B 1 95 ? 9.883 15.836 -6.855 1 95 95 THR B O 1
ATOM 1607 N N . LEU B 1 96 ? 10.367 13.906 -5.781 1 92.56 96 LEU B N 1
ATOM 1608 C CA . LEU B 1 96 ? 10.523 14.539 -4.477 1 92.56 96 LEU B CA 1
ATOM 1609 C C . LEU B 1 96 ? 11.742 15.453 -4.461 1 92.56 96 LEU B C 1
ATOM 1611 O O . LEU B 1 96 ? 11.719 16.516 -3.83 1 92.56 96 LEU B O 1
ATOM 1615 N N . ARG B 1 97 ? 12.812 15.109 -5.109 1 88.56 97 ARG B N 1
ATOM 1616 C CA . ARG B 1 97 ? 14.023 15.93 -5.191 1 88.56 97 ARG B CA 1
ATOM 1617 C C . ARG B 1 97 ? 13.742 17.234 -5.926 1 88.56 97 ARG B C 1
ATOM 1619 O O . ARG B 1 97 ? 14.266 18.297 -5.551 1 88.56 97 ARG B O 1
ATOM 1626 N N . GLU B 1 98 ? 12.953 17.141 -6.926 1 89.56 98 GLU B N 1
ATOM 1627 C CA . GLU B 1 98 ? 12.609 18.312 -7.723 1 89.56 98 GLU B CA 1
ATOM 1628 C C . GLU B 1 98 ? 11.68 19.25 -6.961 1 89.56 98 GLU B C 1
ATOM 1630 O O . GLU B 1 98 ? 11.719 20.469 -7.16 1 89.56 98 GLU B O 1
ATOM 1635 N N . ALA B 1 99 ? 10.766 18.656 -6.133 1 86.06 99 ALA B N 1
ATOM 1636 C CA . ALA B 1 99 ? 9.828 19.453 -5.344 1 86.06 99 ALA B CA 1
ATOM 1637 C C . ALA B 1 99 ? 10.555 20.188 -4.219 1 86.06 99 ALA B C 1
ATOM 1639 O O . ALA B 1 99 ? 10.102 21.25 -3.77 1 86.06 99 ALA B O 1
ATOM 1640 N N . SER B 1 100 ? 11.633 19.688 -3.67 1 74.06 100 SER B N 1
ATOM 1641 C CA . SER B 1 100 ? 12.383 20.281 -2.572 1 74.06 100 SER B CA 1
ATOM 1642 C C . SER B 1 100 ? 13.359 21.328 -3.082 1 74.06 100 SER B C 1
ATOM 1644 O O . SER B 1 100 ? 13.93 22.094 -2.293 1 74.06 100 SER B O 1
ATOM 1646 N N . ALA B 1 101 ? 13.641 21.312 -4.367 1 69.12 101 ALA B N 1
ATOM 1647 C CA . ALA B 1 101 ? 14.539 22.312 -4.938 1 69.12 101 ALA B CA 1
ATOM 1648 C C . ALA B 1 101 ? 13.789 23.609 -5.211 1 69.12 101 ALA B C 1
ATOM 1650 O O . ALA B 1 101 ? 14.289 24.703 -4.902 1 69.12 101 ALA B O 1
#

Radius of gyration: 16.79 Å; Cα contacts (8 Å, |Δi|>4): 320; chains: 2; bounding box: 52×42×38 Å

InterPro domains:
  IPR054345 Molecular chaperone Tir-like [PF22550] (14-96)

Sequence (202 aa):
MHDTSEGELVVFVRLDQNWLIASVVPFLRTRGDNSFELSRWLLRMNRDMYQTKFAYDEDGDVVLTVELPTESLDASEIRTALSDLLQHAIRHRRTLREASAMHDTSEGELVVFVRLDQNWLIASVVPFLRTRGDNSFELSRWLLRMNRDMYQTKFAYDEDGDVVLTVELPTESLDASEIRTALSDLLQHAIRHRRTLREASA

Nearest PDB structures (foldseek):
  2plg-assembly1_A  TM=8.467E-01  e=1.490E-04  Synechococcus elongatus
  8q8o-assembly2_B-3  TM=8.026E-01  e=8.387E-04  Pseudomonas aeruginosa UCBPP-PA14
  8q8o-assembly1_A-2  TM=7.771E-01  e=2.490E-03  Pseudomonas aeruginosa UCBPP-PA14
  4akx-assembly1_A  TM=7.080E-01  e=2.335E-03  Pseudomonas aeruginosa
  1xkp-assembly1_B  TM=5.963E-01  e=8.400E-03  Yersinia pestis

pLDDT: mean 91.76, std 13.33, range [28.73, 98.88]

Foldseek 3Di:
DPCPPLHDFDWDWDDDPQKIKIKRPQLFDDQQVDDPVRVVVQVVVQVVAPQWHWDADPRRGIMIMGMDGNPPDDPVNVVVRVVSSVVCSSVVSVVVVVVVD/DPCPPLHDFDWDWDDDPQKIKIKRPQLFDDQQVDDPVRVVVQVVVQVVDPQWHWDADPRRGIMIMGMDGNPPDDDVNVVVRVVSSVVCSSVVSVVVVVVVD